Protein AF-A0A8J9Z7K4-F1 (afdb_monomer)

Structure (mmCIF, N/CA/C/O backbone):
data_AF-A0A8J9Z7K4-F1
#
_entry.id   AF-A0A8J9Z7K4-F1
#
loop_
_atom_site.group_PDB
_atom_site.id
_atom_site.type_symbol
_atom_site.label_atom_id
_atom_site.label_alt_id
_atom_site.label_comp_id
_atom_site.label_asym_id
_atom_site.label_entity_id
_atom_site.label_seq_id
_atom_site.pdbx_PDB_ins_code
_atom_site.Cartn_x
_atom_site.Cartn_y
_atom_site.Cartn_z
_atom_site.occupancy
_atom_site.B_iso_or_equiv
_atom_site.auth_seq_id
_atom_site.auth_comp_id
_atom_site.auth_asym_id
_atom_site.auth_atom_id
_atom_site.pdbx_PDB_model_num
ATOM 1 N N . MET A 1 1 ? 5.468 22.943 14.816 1.00 32.22 1 MET A N 1
ATOM 2 C CA . MET A 1 1 ? 4.639 21.953 14.096 1.00 32.22 1 MET A CA 1
ATOM 3 C C . MET A 1 1 ? 5.576 21.143 13.208 1.00 32.22 1 MET A C 1
ATOM 5 O O . MET A 1 1 ? 6.050 21.665 12.210 1.00 32.22 1 MET A O 1
ATOM 9 N N . VAL A 1 2 ? 5.986 19.948 13.643 1.00 28.55 2 VAL A N 1
ATOM 10 C CA . VAL A 1 2 ? 6.946 19.130 12.882 1.00 28.55 2 VAL A CA 1
ATOM 11 C C . VAL A 1 2 ? 6.181 18.431 11.765 1.00 28.55 2 VAL A C 1
ATOM 13 O O . VAL A 1 2 ? 5.297 17.620 12.026 1.00 28.55 2 VAL A O 1
ATOM 16 N N . THR A 1 3 ? 6.489 18.776 10.521 1.00 38.94 3 THR A N 1
ATOM 17 C CA . THR A 1 3 ? 5.960 18.108 9.333 1.00 38.94 3 THR A CA 1
ATOM 18 C C . THR A 1 3 ? 6.500 16.681 9.286 1.00 38.94 3 THR A C 1
ATOM 20 O O . THR A 1 3 ? 7.707 16.457 9.212 1.00 38.94 3 THR A O 1
ATOM 23 N N . PHE A 1 4 ? 5.589 15.712 9.366 1.00 48.47 4 PHE A N 1
ATOM 24 C CA . PHE A 1 4 ? 5.845 14.275 9.304 1.00 48.47 4 PHE A CA 1
ATOM 25 C C . PHE A 1 4 ? 6.816 13.914 8.160 1.00 48.47 4 PHE A C 1
ATOM 27 O O . PHE A 1 4 ? 6.460 13.994 6.984 1.00 48.47 4 PHE A O 1
ATOM 34 N N . ARG A 1 5 ? 8.047 13.503 8.497 1.00 42.84 5 ARG A N 1
ATOM 35 C CA . ARG A 1 5 ? 9.025 12.937 7.554 1.00 42.84 5 ARG A CA 1
ATOM 36 C C . ARG A 1 5 ? 9.221 11.450 7.853 1.00 42.84 5 ARG A C 1
ATOM 38 O O . ARG A 1 5 ? 10.057 11.092 8.668 1.00 42.84 5 ARG A O 1
ATOM 45 N N . GLY A 1 6 ? 8.445 10.614 7.161 1.00 52.12 6 GLY A N 1
ATOM 46 C CA . GLY A 1 6 ? 8.732 9.192 6.934 1.00 52.12 6 GLY A CA 1
ATOM 47 C C . GLY A 1 6 ? 8.649 8.269 8.154 1.00 52.12 6 GLY A C 1
ATOM 48 O O . GLY A 1 6 ? 9.643 8.031 8.828 1.00 52.12 6 GLY A O 1
ATOM 49 N N . ASN A 1 7 ? 7.492 7.633 8.362 1.00 63.53 7 ASN A N 1
ATOM 50 C CA . ASN A 1 7 ? 7.429 6.389 9.135 1.00 63.53 7 ASN A CA 1
ATOM 51 C C . ASN A 1 7 ? 8.095 5.264 8.312 1.00 63.53 7 ASN A C 1
ATOM 53 O O . ASN A 1 7 ? 7.783 5.117 7.125 1.00 63.53 7 ASN A O 1
ATOM 57 N N . ARG A 1 8 ? 8.983 4.467 8.930 1.00 65.62 8 ARG A N 1
ATOM 58 C CA . ARG A 1 8 ? 9.656 3.309 8.304 1.00 65.62 8 ARG A CA 1
ATOM 59 C C . ARG A 1 8 ? 8.670 2.343 7.645 1.00 65.62 8 ARG A C 1
ATOM 61 O O . ARG A 1 8 ? 8.987 1.780 6.607 1.00 65.62 8 ARG A O 1
ATOM 68 N N . PHE A 1 9 ? 7.465 2.212 8.194 1.00 69.75 9 PHE A N 1
ATOM 69 C CA . PHE A 1 9 ? 6.403 1.399 7.610 1.00 69.75 9 PHE A CA 1
ATOM 70 C C . PHE A 1 9 ? 5.924 1.930 6.247 1.00 69.75 9 PHE A C 1
ATOM 72 O O . PHE A 1 9 ? 5.649 1.160 5.333 1.00 69.75 9 PHE A O 1
ATOM 79 N N . ASN A 1 10 ? 5.845 3.254 6.076 1.00 77.12 10 ASN A N 1
ATOM 80 C CA . ASN A 1 10 ? 5.238 3.867 4.890 1.00 77.12 10 ASN A CA 1
ATOM 81 C C . ASN A 1 10 ? 6.257 4.286 3.813 1.00 77.12 10 ASN A C 1
ATOM 83 O O . ASN A 1 10 ? 5.871 4.687 2.713 1.00 77.12 10 ASN A O 1
ATOM 87 N N . ILE A 1 11 ? 7.557 4.230 4.120 1.00 84.06 11 ILE A N 1
ATOM 88 C CA . ILE A 1 11 ? 8.604 4.738 3.224 1.00 84.06 11 ILE A CA 1
ATOM 89 C C . ILE A 1 11 ? 8.670 3.954 1.911 1.00 84.06 11 ILE A C 1
ATOM 91 O O . ILE A 1 11 ? 8.860 4.556 0.859 1.00 84.06 11 ILE A O 1
ATOM 95 N N . LEU A 1 12 ? 8.436 2.638 1.954 1.00 89.75 12 LEU A N 1
ATOM 96 C CA . LEU A 1 12 ? 8.420 1.785 0.766 1.00 89.75 12 LEU A CA 1
ATOM 97 C C . LEU A 1 12 ? 7.327 2.228 -0.216 1.00 89.75 12 LEU A C 1
ATOM 99 O O . LEU A 1 12 ? 7.610 2.498 -1.379 1.00 89.75 12 LEU A O 1
ATOM 103 N N . PHE A 1 13 ? 6.097 2.382 0.275 1.00 92.31 13 PHE A N 1
ATOM 104 C CA . PHE A 1 13 ? 4.940 2.828 -0.507 1.00 92.31 13 PHE A CA 1
ATOM 105 C C . PHE A 1 13 ? 5.133 4.254 -1.051 1.00 92.31 13 PHE A C 1
ATOM 107 O O . PHE A 1 13 ? 4.814 4.556 -2.207 1.00 92.31 13 PHE A O 1
ATOM 114 N N . TYR A 1 14 ? 5.697 5.147 -0.230 1.00 90.25 14 TYR A N 1
ATOM 115 C CA . TY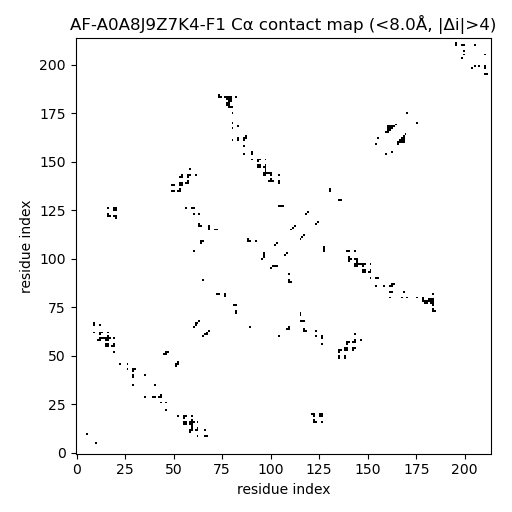R A 1 14 ? 6.036 6.508 -0.645 1.00 90.25 14 TYR A CA 1
ATOM 116 C C . TYR A 1 14 ? 7.058 6.514 -1.786 1.00 90.25 14 TYR A C 1
ATOM 118 O O . TYR A 1 14 ? 6.818 7.154 -2.811 1.00 90.25 14 TYR A O 1
ATOM 126 N N . ASN A 1 15 ? 8.154 5.772 -1.628 1.00 93.19 15 ASN A N 1
ATOM 127 C CA . ASN A 1 15 ? 9.211 5.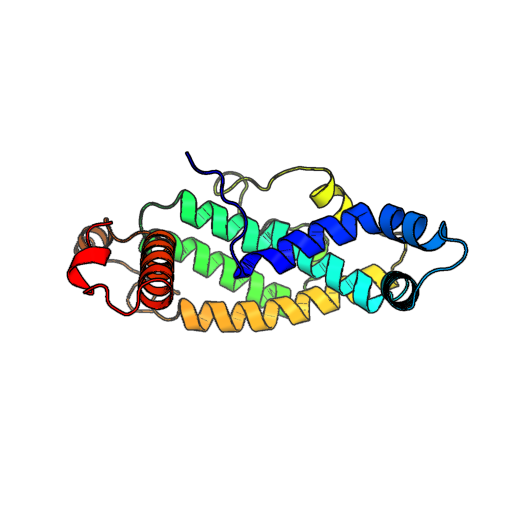676 -2.627 1.00 93.19 15 ASN A CA 1
ATOM 128 C C . ASN A 1 15 ? 8.692 5.048 -3.918 1.00 93.19 15 ASN A C 1
ATOM 130 O O . ASN A 1 15 ? 8.961 5.584 -4.984 1.00 93.19 15 ASN A O 1
ATOM 134 N N . ALA A 1 16 ? 7.884 3.989 -3.834 1.00 95.62 16 ALA A N 1
ATOM 135 C CA . ALA A 1 16 ? 7.288 3.355 -5.006 1.00 95.62 16 ALA A CA 1
ATOM 136 C C . ALA A 1 16 ? 6.451 4.343 -5.836 1.00 95.62 16 ALA A C 1
ATOM 138 O O . ALA A 1 16 ? 6.586 4.406 -7.055 1.00 95.62 16 ALA A O 1
ATOM 139 N N . THR A 1 17 ? 5.671 5.202 -5.168 1.00 94.50 17 THR A N 1
ATOM 140 C CA . THR A 1 17 ? 4.906 6.264 -5.842 1.00 94.50 17 THR A CA 1
ATOM 141 C C . THR A 1 17 ? 5.820 7.204 -6.642 1.00 94.50 17 THR A C 1
ATOM 143 O O . THR A 1 17 ? 5.521 7.544 -7.784 1.00 94.50 17 THR A O 1
ATOM 146 N N . ALA A 1 18 ? 6.932 7.635 -6.040 1.00 94.81 18 ALA A N 1
ATOM 147 C CA . ALA A 1 18 ? 7.875 8.548 -6.679 1.00 94.81 18 ALA A CA 1
ATOM 148 C C . ALA A 1 18 ? 8.660 7.868 -7.811 1.00 94.81 18 ALA A C 1
ATOM 150 O O . ALA A 1 18 ? 8.852 8.469 -8.866 1.00 94.81 18 ALA A O 1
ATOM 151 N N . VAL A 1 19 ? 9.079 6.615 -7.612 1.00 96.00 19 VAL A N 1
ATOM 152 C CA . VAL A 1 19 ? 9.796 5.817 -8.616 1.00 96.00 19 VAL A CA 1
ATOM 153 C C . VAL A 1 19 ? 8.919 5.585 -9.840 1.00 96.00 19 VAL A C 1
ATOM 155 O O . VAL A 1 19 ? 9.401 5.785 -10.950 1.00 96.00 19 VAL A O 1
ATOM 158 N N . TYR A 1 20 ? 7.639 5.242 -9.657 1.00 96.44 20 TYR A N 1
ATOM 159 C CA . TYR A 1 20 ? 6.708 5.087 -10.774 1.00 96.44 20 TYR A CA 1
ATOM 160 C C . TYR A 1 20 ? 6.590 6.386 -11.580 1.00 96.44 20 TYR A C 1
ATOM 162 O O . TYR A 1 20 ? 6.822 6.407 -12.786 1.00 96.44 20 TYR A O 1
ATOM 170 N N . HIS A 1 21 ? 6.314 7.495 -10.889 1.00 96.31 21 HIS A N 1
ATOM 171 C CA . HIS A 1 21 ? 6.140 8.806 -11.511 1.00 96.31 21 HIS A CA 1
ATOM 172 C C . HIS A 1 21 ? 7.393 9.286 -12.268 1.00 96.31 21 HIS A C 1
ATOM 174 O O . HIS A 1 21 ? 7.293 9.909 -13.322 1.00 96.31 21 HIS A O 1
ATOM 180 N N . HIS A 1 22 ? 8.586 8.993 -11.748 1.00 96.56 22 HIS A N 1
ATOM 181 C CA . HIS A 1 22 ? 9.854 9.412 -12.345 1.00 96.56 22 HIS A CA 1
ATOM 182 C C . HIS A 1 22 ? 10.527 8.339 -13.207 1.00 96.56 22 HIS A C 1
ATOM 184 O O . HIS A 1 22 ? 11.660 8.548 -13.637 1.00 96.56 22 HIS A O 1
ATOM 190 N N . HIS A 1 23 ? 9.857 7.223 -13.503 1.00 95.38 23 HIS A N 1
ATOM 191 C CA . HIS A 1 23 ? 10.445 6.088 -14.219 1.00 95.38 23 HIS A CA 1
ATOM 192 C C . HIS A 1 23 ? 11.116 6.491 -15.537 1.00 95.38 23 HIS A C 1
ATOM 194 O O . HIS A 1 23 ? 12.293 6.194 -15.739 1.00 95.38 23 HIS A O 1
ATOM 200 N N . LYS A 1 24 ? 10.429 7.280 -16.376 1.00 94.06 24 LYS A N 1
ATOM 201 C CA . LYS A 1 24 ? 10.983 7.782 -17.647 1.00 94.06 24 LYS A CA 1
ATOM 202 C C . LYS A 1 24 ? 12.256 8.612 -17.439 1.00 94.06 24 LYS A C 1
ATOM 204 O O . LYS A 1 24 ? 13.223 8.457 -18.182 1.00 94.06 24 LYS A O 1
ATOM 209 N N . HIS A 1 25 ? 12.294 9.453 -16.402 1.00 95.75 25 HIS A N 1
ATOM 210 C CA . HIS A 1 25 ? 13.483 10.243 -16.066 1.00 95.75 25 HIS A CA 1
ATOM 211 C C . HIS A 1 25 ? 14.628 9.363 -15.563 1.00 95.75 25 HIS A C 1
ATOM 213 O O . HIS A 1 25 ? 15.773 9.587 -15.946 1.00 95.75 25 HIS A O 1
ATOM 219 N N . ILE A 1 26 ? 14.328 8.346 -14.748 1.00 94.75 26 ILE A N 1
ATOM 220 C CA . ILE A 1 26 ? 15.318 7.380 -14.256 1.00 94.75 26 ILE A CA 1
ATOM 221 C C . ILE A 1 26 ? 15.939 6.638 -15.439 1.00 94.75 26 ILE A C 1
ATOM 223 O O . ILE A 1 26 ? 17.161 6.627 -15.564 1.00 94.75 26 ILE A O 1
ATOM 227 N N . VAL A 1 27 ? 15.120 6.087 -16.341 1.00 95.00 27 VAL A N 1
ATOM 228 C CA . VAL A 1 27 ? 15.583 5.368 -17.539 1.00 95.00 27 VAL A CA 1
ATOM 229 C C . VAL A 1 27 ? 16.428 6.270 -18.438 1.00 95.00 27 VAL A C 1
ATOM 231 O O . VAL A 1 27 ? 17.503 5.856 -18.881 1.00 95.00 27 VAL A O 1
ATOM 234 N N . SER A 1 28 ? 15.981 7.506 -18.676 1.00 96.06 28 SER A N 1
ATOM 235 C CA . SER A 1 28 ? 16.730 8.490 -19.462 1.00 96.06 28 SER A CA 1
ATOM 236 C C . SER A 1 28 ? 18.083 8.806 -18.826 1.00 96.06 28 SER A C 1
ATOM 238 O O . SER A 1 28 ? 19.097 8.806 -19.519 1.00 96.06 28 SER A O 1
ATOM 240 N N . PHE A 1 29 ? 18.110 9.042 -17.513 1.00 94.56 29 PHE A N 1
ATOM 241 C CA . PHE A 1 29 ? 19.327 9.370 -16.779 1.00 94.56 29 PHE A CA 1
ATOM 242 C C . PHE A 1 29 ? 20.332 8.220 -16.805 1.00 94.56 29 PHE A C 1
ATOM 244 O O . PHE A 1 29 ? 21.485 8.423 -17.167 1.00 94.56 29 PHE A O 1
ATOM 251 N N . VAL A 1 30 ? 19.923 6.992 -16.471 1.00 94.50 30 VAL A N 1
ATOM 252 C CA . VAL A 1 30 ? 20.861 5.853 -16.464 1.00 94.50 30 VAL A CA 1
ATOM 253 C C . VAL A 1 30 ? 21.342 5.489 -17.869 1.00 94.50 30 VAL A C 1
ATOM 255 O O . VAL A 1 30 ? 22.428 4.936 -18.018 1.00 94.50 30 VAL A O 1
ATOM 258 N N . SER A 1 31 ? 20.562 5.815 -18.904 1.00 93.38 31 SER A N 1
ATOM 259 C CA . SER A 1 31 ? 20.927 5.558 -20.300 1.00 93.38 31 SER A CA 1
ATOM 260 C C . SER A 1 31 ? 21.837 6.625 -20.906 1.00 93.38 31 SER A C 1
ATOM 262 O O . SER A 1 31 ? 22.480 6.337 -21.910 1.00 93.38 31 SER A O 1
ATOM 264 N N . SER A 1 32 ? 21.925 7.824 -20.319 1.00 95.00 32 SER A N 1
ATOM 265 C CA . SER A 1 32 ? 22.806 8.887 -20.818 1.00 95.00 32 SER A CA 1
ATOM 266 C C . SER A 1 32 ? 24.270 8.723 -20.397 1.00 95.00 32 SER A C 1
ATOM 268 O O . SER A 1 32 ? 25.120 9.485 -20.851 1.00 95.00 32 SER A O 1
ATOM 270 N N . TRP A 1 33 ? 24.582 7.768 -19.516 1.00 92.25 33 TRP A N 1
ATOM 271 C CA . TRP A 1 33 ? 25.950 7.525 -19.059 1.00 92.25 33 TRP A CA 1
ATOM 272 C C . TRP A 1 33 ? 26.742 6.692 -20.079 1.00 92.25 33 TRP A C 1
ATOM 274 O O . TRP A 1 33 ? 26.320 5.577 -20.389 1.00 92.25 33 TRP A O 1
ATOM 284 N N . PRO A 1 34 ? 27.899 7.181 -20.570 1.00 90.38 34 PRO A N 1
ATOM 285 C CA . PRO A 1 34 ? 28.683 6.482 -21.591 1.00 90.38 34 PRO A CA 1
ATOM 286 C C . PRO A 1 34 ? 29.382 5.219 -21.063 1.00 90.38 34 PRO A C 1
ATOM 288 O O . PRO A 1 34 ? 29.514 4.253 -21.807 1.00 90.38 34 PRO A O 1
ATOM 291 N N . ASP A 1 35 ? 29.780 5.198 -19.785 1.00 92.69 35 ASP A N 1
ATOM 292 C CA . ASP A 1 35 ? 30.360 4.022 -19.119 1.00 92.69 35 ASP A CA 1
ATOM 293 C C . ASP A 1 35 ? 29.712 3.796 -17.737 1.00 92.69 35 ASP A C 1
ATOM 295 O O . ASP A 1 35 ? 30.214 4.261 -16.708 1.00 92.69 35 ASP A O 1
ATOM 299 N N . PRO A 1 36 ? 28.525 3.162 -17.686 1.00 91.69 36 PRO A N 1
ATOM 300 C CA . PRO A 1 36 ? 27.816 2.950 -16.435 1.00 91.69 36 PRO A CA 1
ATOM 301 C C . PRO A 1 36 ? 28.478 1.845 -15.603 1.00 91.69 36 PRO A C 1
ATOM 303 O O . PRO A 1 36 ? 28.754 0.740 -16.085 1.00 91.69 36 PRO A O 1
ATOM 306 N N . ASN A 1 37 ? 28.651 2.109 -14.306 1.00 94.50 37 ASN A N 1
ATOM 307 C CA . ASN A 1 37 ? 29.074 1.089 -13.348 1.00 94.50 37 ASN A CA 1
ATOM 308 C C . ASN A 1 37 ? 28.020 -0.036 -13.210 1.00 94.50 37 ASN A C 1
ATOM 310 O O . ASN A 1 37 ? 26.899 0.055 -13.721 1.00 94.50 37 ASN A O 1
ATOM 314 N N . GLY A 1 38 ? 28.371 -1.112 -12.498 1.00 95.69 38 GLY A N 1
ATOM 315 C CA . GLY A 1 38 ? 27.484 -2.271 -12.324 1.00 95.69 38 GLY A CA 1
ATOM 316 C C . GLY A 1 38 ? 26.117 -1.927 -11.721 1.00 95.69 38 GLY A C 1
ATOM 317 O O . GLY A 1 38 ? 25.111 -2.501 -12.130 1.00 95.69 38 GLY A O 1
ATOM 318 N N . LEU A 1 39 ? 26.060 -0.941 -10.821 1.00 94.75 39 LEU A N 1
ATOM 319 C CA . LEU A 1 39 ? 24.811 -0.490 -10.208 1.00 94.75 39 LEU A CA 1
ATOM 320 C C . LEU A 1 39 ? 23.884 0.171 -11.234 1.00 94.75 39 LEU A C 1
ATOM 322 O O . LEU A 1 39 ? 22.712 -0.176 -11.309 1.00 94.75 39 LEU A O 1
ATOM 326 N N . LEU A 1 40 ? 24.398 1.091 -12.054 1.00 94.06 40 LEU A N 1
ATOM 327 C CA . LEU A 1 40 ? 23.598 1.762 -13.085 1.00 94.06 40 LEU A CA 1
ATOM 328 C C . LEU A 1 40 ? 23.104 0.778 -14.154 1.00 94.06 40 LEU A C 1
ATOM 330 O O . LEU A 1 40 ? 21.975 0.904 -14.629 1.00 94.06 40 LEU A O 1
ATOM 334 N N . LYS A 1 41 ? 23.913 -0.236 -14.487 1.00 94.19 41 LYS A N 1
ATOM 335 C CA . LYS A 1 41 ? 23.505 -1.338 -15.373 1.00 94.19 41 LYS A CA 1
ATOM 336 C C . LYS A 1 41 ? 22.354 -2.149 -14.773 1.00 94.19 41 LYS A C 1
ATOM 338 O O . LYS A 1 41 ? 21.383 -2.409 -15.479 1.00 94.19 41 LYS A O 1
ATOM 343 N N . ALA A 1 42 ? 22.434 -2.491 -13.487 1.00 94.88 42 ALA A N 1
ATOM 344 C CA . ALA A 1 42 ? 21.372 -3.206 -12.780 1.00 94.88 42 ALA A CA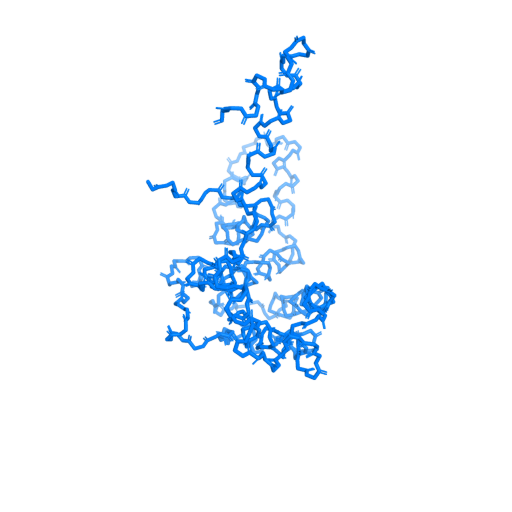 1
ATOM 345 C C . ALA A 1 42 ? 20.079 -2.379 -12.710 1.00 94.88 42 ALA A C 1
ATOM 347 O O . ALA A 1 42 ? 19.036 -2.857 -13.136 1.00 94.88 42 ALA A O 1
ATOM 348 N N . VAL A 1 43 ? 20.159 -1.104 -12.308 1.00 94.19 43 VAL A N 1
ATOM 349 C CA . VAL A 1 43 ? 18.993 -0.200 -12.271 1.00 94.19 43 VAL A CA 1
ATOM 350 C C . VAL A 1 43 ? 18.341 -0.084 -13.647 1.00 94.19 43 VAL A C 1
ATOM 352 O O . VAL A 1 43 ? 17.117 -0.109 -13.750 1.00 94.19 43 VAL A O 1
ATOM 355 N N . LYS A 1 44 ? 19.136 0.018 -14.720 1.00 93.69 44 LYS A N 1
ATOM 356 C CA . LYS A 1 44 ? 18.605 0.035 -16.085 1.00 93.69 44 LYS A CA 1
ATOM 357 C C . LYS A 1 44 ? 17.884 -1.270 -16.421 1.00 93.69 44 LYS A C 1
ATOM 359 O O . LYS A 1 44 ? 16.797 -1.202 -16.983 1.00 93.69 44 LYS A O 1
ATOM 364 N N . ALA A 1 45 ? 18.467 -2.424 -16.104 1.00 94.75 45 ALA A N 1
ATOM 365 C CA . ALA A 1 45 ? 17.838 -3.720 -16.351 1.00 94.75 45 ALA A CA 1
ATOM 366 C C . ALA A 1 45 ? 16.512 -3.857 -15.582 1.00 94.75 45 ALA A C 1
ATOM 368 O O . ALA A 1 45 ? 15.482 -4.147 -16.186 1.00 94.75 45 ALA A O 1
ATOM 369 N N . ASP A 1 46 ? 16.517 -3.539 -14.287 1.00 95.31 46 ASP A N 1
ATOM 370 C CA . ASP A 1 46 ? 15.339 -3.613 -13.421 1.00 95.31 46 ASP A CA 1
ATOM 371 C C . ASP A 1 46 ? 14.234 -2.648 -13.866 1.00 95.31 46 ASP A C 1
ATOM 373 O O . ASP A 1 46 ? 13.057 -3.001 -13.850 1.00 95.31 46 ASP A O 1
ATOM 377 N N . ALA A 1 47 ? 14.594 -1.446 -14.326 1.00 93.25 47 ALA A N 1
ATOM 378 C CA . ALA A 1 47 ? 13.631 -0.467 -14.823 1.00 93.25 47 ALA A CA 1
ATOM 379 C C . ALA A 1 47 ? 12.904 -0.922 -16.100 1.00 93.25 47 ALA A C 1
ATOM 381 O O . ALA A 1 47 ? 11.817 -0.422 -16.378 1.00 93.25 47 ALA A O 1
ATOM 382 N N . HIS A 1 48 ? 13.471 -1.854 -16.873 1.00 93.06 48 HIS A N 1
ATOM 383 C CA . HIS A 1 48 ? 12.806 -2.432 -18.047 1.00 93.06 48 HIS A CA 1
ATOM 384 C C . HIS A 1 48 ? 12.039 -3.719 -17.721 1.00 93.06 48 HIS A C 1
ATOM 386 O O . HIS A 1 48 ? 11.334 -4.237 -18.586 1.00 93.06 48 HIS A O 1
ATOM 392 N N . GLN A 1 49 ? 12.141 -4.236 -16.494 1.00 95.94 49 GLN A N 1
ATOM 393 C CA . GLN A 1 49 ? 11.405 -5.425 -16.095 1.00 95.94 49 GLN A CA 1
ATOM 394 C C . GLN A 1 49 ? 9.952 -5.063 -15.759 1.00 95.94 49 GLN A C 1
ATOM 396 O O . GLN A 1 49 ? 9.672 -4.455 -14.721 1.00 95.94 49 GLN A O 1
ATOM 401 N N . LYS A 1 50 ? 9.010 -5.480 -16.613 1.00 94.69 50 LYS A N 1
ATOM 402 C CA . LYS A 1 50 ? 7.581 -5.146 -16.476 1.00 94.69 50 LYS A CA 1
ATOM 403 C C . LYS A 1 50 ? 7.001 -5.573 -15.132 1.00 94.69 50 LYS A C 1
ATOM 405 O O . LYS A 1 50 ? 6.286 -4.798 -14.510 1.00 94.69 50 LYS A O 1
ATOM 410 N N . VAL A 1 51 ? 7.367 -6.759 -14.642 1.00 96.88 51 VAL A N 1
ATOM 411 C CA . VAL A 1 51 ? 6.911 -7.272 -13.336 1.00 96.88 51 VAL A CA 1
ATOM 412 C C . V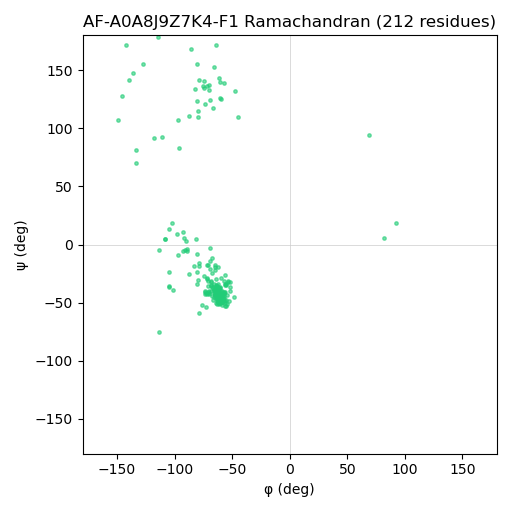AL A 1 51 ? 7.319 -6.338 -12.191 1.00 96.88 51 VAL A C 1
ATOM 414 O O . VAL A 1 51 ? 6.523 -6.060 -11.296 1.00 96.88 51 VAL A O 1
ATOM 417 N N . TYR A 1 52 ? 8.544 -5.805 -12.224 1.00 96.25 52 TYR A N 1
ATOM 418 C CA . TYR A 1 52 ? 9.012 -4.866 -11.203 1.00 96.25 52 TYR A CA 1
ATOM 419 C C . TYR A 1 52 ? 8.294 -3.530 -11.322 1.00 96.25 52 TYR A C 1
ATOM 421 O O . TYR A 1 52 ? 7.875 -2.962 -10.314 1.00 96.25 52 TYR A O 1
ATOM 429 N N . PHE A 1 53 ? 8.095 -3.049 -12.548 1.00 95.56 53 PHE A N 1
ATOM 430 C CA . PHE A 1 53 ? 7.378 -1.805 -12.787 1.00 95.56 53 PHE A CA 1
ATOM 431 C C . PHE A 1 53 ? 5.908 -1.881 -12.341 1.00 95.56 53 PHE A C 1
ATOM 433 O O . PHE A 1 53 ? 5.428 -0.972 -11.661 1.00 95.56 53 PHE A O 1
ATOM 440 N N . ALA A 1 54 ? 5.234 -3.001 -12.616 1.00 97.44 54 ALA A N 1
ATOM 441 C CA . ALA A 1 54 ? 3.893 -3.314 -12.127 1.00 97.44 54 ALA A CA 1
ATOM 442 C C . ALA A 1 54 ? 3.834 -3.333 -10.593 1.00 97.44 54 ALA A C 1
ATOM 444 O O . ALA A 1 54 ? 2.980 -2.684 -9.989 1.00 97.44 54 ALA A O 1
ATOM 445 N N . GLY A 1 55 ? 4.788 -4.010 -9.944 1.00 97.56 55 GLY A N 1
ATOM 446 C CA . GLY A 1 55 ? 4.885 -4.044 -8.484 1.00 97.56 55 GLY A CA 1
ATOM 447 C C . GLY A 1 55 ? 5.086 -2.654 -7.874 1.00 97.56 55 GLY A C 1
ATOM 448 O O . GLY A 1 55 ? 4.427 -2.292 -6.898 1.00 97.56 55 GLY A O 1
ATOM 449 N N . VAL A 1 56 ? 5.942 -1.827 -8.478 1.00 97.25 56 VAL A N 1
ATOM 450 C CA . VAL A 1 56 ? 6.151 -0.432 -8.063 1.00 97.25 56 VAL A CA 1
ATOM 451 C C . VAL A 1 56 ? 4.862 0.387 -8.214 1.00 97.25 56 VAL A C 1
ATOM 453 O O . VAL A 1 56 ? 4.504 1.132 -7.295 1.00 97.25 56 VAL A O 1
ATOM 456 N N . ARG A 1 57 ? 4.124 0.224 -9.320 1.00 97.69 57 ARG A N 1
ATOM 457 C CA . ARG A 1 57 ? 2.816 0.868 -9.519 1.00 97.69 57 ARG A CA 1
ATOM 458 C C . ARG A 1 57 ? 1.818 0.450 -8.446 1.00 97.69 57 ARG A C 1
ATOM 460 O O . ARG A 1 57 ? 1.220 1.316 -7.809 1.00 97.69 57 ARG A O 1
ATOM 467 N N . ALA A 1 58 ? 1.687 -0.852 -8.198 1.00 98.12 58 ALA A N 1
ATOM 468 C CA . ALA A 1 58 ? 0.789 -1.408 -7.192 1.00 98.12 58 ALA A CA 1
ATOM 469 C C . ALA A 1 58 ? 1.084 -0.833 -5.796 1.00 98.12 58 ALA A C 1
ATOM 471 O O . ALA A 1 58 ? 0.190 -0.306 -5.134 1.00 98.12 58 ALA A O 1
ATOM 472 N N . LEU A 1 59 ? 2.352 -0.811 -5.372 1.00 97.56 59 LEU A N 1
ATOM 473 C CA . LEU A 1 59 ? 2.754 -0.201 -4.099 1.00 97.56 59 LEU A CA 1
ATOM 474 C C . LEU A 1 59 ? 2.450 1.309 -4.047 1.00 97.56 59 LEU A C 1
ATOM 476 O O . LEU A 1 59 ? 2.034 1.825 -3.006 1.00 97.56 59 LEU A O 1
ATOM 480 N N . GLY A 1 60 ? 2.612 2.028 -5.160 1.00 96.69 60 GLY A N 1
ATOM 481 C CA . GLY A 1 60 ? 2.220 3.435 -5.271 1.00 96.69 60 GLY A CA 1
ATOM 482 C C . GLY A 1 60 ? 0.706 3.654 -5.143 1.00 96.69 60 GLY A C 1
ATOM 483 O O . GLY A 1 60 ? 0.264 4.581 -4.458 1.00 96.69 60 GLY A O 1
ATOM 484 N N . ILE A 1 61 ? -0.105 2.779 -5.738 1.00 97.12 61 ILE A N 1
ATOM 485 C CA . ILE A 1 61 ? -1.568 2.778 -5.601 1.00 97.12 61 ILE A CA 1
ATOM 486 C C . ILE A 1 61 ? -1.957 2.539 -4.138 1.00 97.12 61 ILE A C 1
ATOM 488 O O . ILE A 1 61 ? -2.687 3.348 -3.560 1.00 97.12 61 ILE A O 1
ATOM 492 N N . ILE A 1 62 ? -1.384 1.519 -3.490 1.00 96.44 62 ILE A N 1
ATOM 493 C CA . ILE A 1 62 ? -1.596 1.230 -2.062 1.00 96.44 62 ILE A CA 1
ATOM 494 C C . ILE A 1 62 ? -1.234 2.442 -1.195 1.00 96.44 62 ILE A C 1
ATOM 496 O O . ILE A 1 62 ? -1.994 2.799 -0.291 1.00 96.44 62 ILE A O 1
ATOM 500 N N . LYS A 1 63 ? -0.143 3.155 -1.509 1.00 94.69 63 LYS A N 1
ATOM 501 C CA . LYS A 1 63 ? 0.224 4.404 -0.825 1.00 94.69 63 LYS A CA 1
ATOM 502 C C . LYS A 1 63 ? -0.885 5.443 -0.882 1.00 94.69 63 LYS A C 1
ATOM 504 O O . LYS A 1 63 ? -1.191 6.105 0.113 1.00 94.69 63 LYS A O 1
ATOM 509 N N . LYS A 1 64 ? -1.401 5.695 -2.086 1.00 93.50 64 LYS A N 1
ATOM 510 C CA . LYS A 1 64 ? -2.328 6.799 -2.361 1.00 93.50 64 LYS A CA 1
ATOM 511 C C . LYS A 1 64 ? -3.760 6.472 -1.962 1.00 93.50 64 LYS A C 1
ATOM 513 O O . LYS A 1 64 ? -4.517 7.413 -1.724 1.00 93.50 64 LYS A O 1
ATOM 518 N N . THR A 1 65 ? -4.115 5.193 -1.893 1.00 94.06 65 THR A N 1
ATOM 519 C CA . THR A 1 65 ? -5.480 4.739 -1.606 1.00 94.06 65 THR A CA 1
ATOM 520 C C . THR A 1 65 ? -5.641 4.198 -0.194 1.00 94.06 65 THR A C 1
ATOM 522 O O . THR A 1 65 ? -6.670 4.452 0.408 1.00 94.06 65 THR A O 1
ATOM 525 N N . ILE A 1 66 ? -4.649 3.506 0.369 1.00 94.19 66 ILE A N 1
ATOM 526 C CA . ILE A 1 66 ? -4.799 2.812 1.656 1.00 94.19 66 ILE A CA 1
ATOM 527 C C . ILE A 1 66 ? -3.912 3.450 2.717 1.00 94.19 66 ILE A C 1
ATOM 529 O O . ILE A 1 66 ? -4.401 4.216 3.547 1.00 94.19 66 ILE A O 1
ATOM 533 N N . THR A 1 67 ? -2.599 3.206 2.680 1.00 91.94 67 THR A N 1
ATOM 534 C CA . THR A 1 67 ? -1.715 3.558 3.804 1.00 91.94 67 THR A CA 1
ATOM 535 C C . THR A 1 67 ? -1.674 5.065 4.041 1.00 91.94 67 THR A C 1
ATOM 537 O O . THR A 1 67 ? -1.765 5.523 5.176 1.00 91.94 67 THR A O 1
ATOM 540 N N . GLY A 1 68 ? -1.610 5.873 2.981 1.00 90.00 68 GLY A N 1
ATOM 541 C CA . GLY A 1 68 ? -1.610 7.328 3.095 1.00 90.00 68 GLY A CA 1
ATOM 542 C C . GLY A 1 68 ? -2.919 7.908 3.636 1.00 90.00 68 GLY A C 1
ATOM 543 O O . GLY A 1 68 ? -2.871 8.916 4.335 1.00 90.00 68 GLY A O 1
ATOM 544 N N . LEU A 1 69 ? -4.076 7.306 3.325 1.00 90.56 69 LEU A N 1
ATOM 545 C CA . LEU A 1 69 ? -5.357 7.724 3.911 1.00 90.56 69 LEU A CA 1
ATOM 546 C C . LEU A 1 69 ? -5.464 7.274 5.366 1.00 90.56 69 LEU A C 1
ATOM 548 O O . LEU A 1 69 ? -5.820 8.086 6.212 1.00 90.56 69 LEU A O 1
ATOM 552 N N . PHE A 1 70 ? -5.055 6.043 5.667 1.00 91.12 70 PHE A N 1
ATOM 553 C CA . PHE A 1 70 ? -5.017 5.517 7.027 1.00 91.12 70 PHE A CA 1
ATOM 554 C C . PHE A 1 70 ? -4.174 6.392 7.968 1.00 91.12 70 PHE A C 1
ATOM 556 O O . PHE A 1 70 ? -4.658 6.818 9.009 1.00 91.12 70 PHE A O 1
ATOM 563 N N . PHE A 1 71 ? -2.953 6.776 7.578 1.00 87.56 71 PHE A N 1
ATOM 564 C CA . PHE A 1 71 ? -2.128 7.667 8.409 1.00 87.56 71 PHE A CA 1
ATOM 565 C C . PHE A 1 71 ? -2.735 9.062 8.607 1.00 87.56 71 PHE A C 1
ATOM 567 O O . PHE A 1 71 ? -2.489 9.688 9.635 1.00 87.56 71 PHE A O 1
ATOM 574 N N . ARG A 1 72 ? -3.514 9.563 7.641 1.00 88.31 72 ARG A N 1
ATOM 575 C CA . ARG A 1 72 ? -4.243 10.826 7.806 1.00 88.31 72 ARG A CA 1
ATOM 576 C C . ARG A 1 72 ? -5.405 10.673 8.781 1.00 88.31 72 ARG A C 1
ATOM 578 O O . ARG A 1 72 ? -5.554 11.539 9.633 1.00 88.31 72 ARG A O 1
ATOM 585 N N . LEU A 1 73 ? -6.157 9.574 8.697 1.00 90.25 73 LEU A N 1
ATOM 586 C CA . LEU A 1 73 ? -7.215 9.244 9.655 1.00 90.25 73 LEU A CA 1
ATOM 587 C C . LEU A 1 73 ? -6.683 9.212 11.084 1.00 90.25 73 LEU A C 1
ATOM 589 O O . LEU A 1 73 ? -7.235 9.888 11.944 1.00 90.25 73 LEU A O 1
ATOM 593 N N . LEU A 1 74 ? -5.556 8.530 11.313 1.00 88.25 74 LEU A N 1
ATOM 594 C CA . LEU A 1 74 ? -4.917 8.500 12.631 1.00 88.25 74 LEU A CA 1
ATOM 595 C C . LEU A 1 74 ? -4.619 9.911 13.167 1.00 88.25 74 LEU A C 1
ATOM 597 O O . LEU A 1 74 ? -4.699 10.133 14.366 1.00 88.25 74 LEU A O 1
ATOM 601 N N . GLY A 1 75 ? -4.284 10.871 12.303 1.00 83.31 75 GLY A N 1
ATOM 602 C CA . GLY A 1 75 ? -4.008 12.249 12.717 1.00 83.31 75 GLY A CA 1
ATOM 603 C C . GLY A 1 75 ? -5.247 13.110 12.995 1.00 83.31 75 GLY A C 1
ATOM 604 O O . GLY A 1 75 ? -5.101 14.175 13.590 1.00 83.31 75 GLY A O 1
ATOM 605 N N . VAL A 1 76 ? -6.432 12.691 12.544 1.00 85.00 76 VAL A N 1
ATOM 606 C CA . VAL A 1 76 ? -7.692 13.447 12.682 1.00 85.00 76 VAL A CA 1
ATOM 607 C C . VAL A 1 76 ? -8.592 12.844 13.759 1.00 85.00 76 VAL A C 1
ATOM 609 O O . VAL A 1 76 ? -9.260 13.584 14.484 1.00 85.00 76 VAL A O 1
ATOM 612 N N . GLU A 1 77 ? -8.597 11.519 13.889 1.00 88.69 77 GLU A N 1
ATOM 613 C CA . GLU A 1 77 ? -9.399 10.827 14.889 1.00 88.69 77 GLU A CA 1
ATOM 614 C C . GLU A 1 77 ? -8.865 11.053 16.304 1.00 88.69 77 GLU A C 1
ATOM 616 O O . GLU A 1 77 ? -7.661 11.027 16.563 1.00 88.69 77 GLU A O 1
ATOM 621 N N . LYS A 1 78 ? -9.788 11.293 17.239 1.00 82.94 78 LYS A N 1
ATOM 622 C CA . LYS A 1 78 ? -9.456 11.687 18.617 1.00 82.94 78 LYS A CA 1
ATOM 623 C C . LYS A 1 78 ? -9.238 10.503 19.551 1.00 82.94 78 LYS A C 1
ATOM 625 O O . LYS A 1 78 ? -8.552 10.651 20.555 1.00 82.94 78 LYS A O 1
ATOM 630 N N . SER A 1 79 ? -9.840 9.361 19.233 1.00 86.69 79 SER A N 1
ATOM 631 C CA . SER A 1 79 ? -9.777 8.146 20.038 1.00 86.69 79 SER A CA 1
ATOM 632 C C . SER A 1 79 ? -9.534 6.938 19.150 1.00 86.69 79 SER A C 1
ATOM 634 O O . SER A 1 79 ? -10.018 6.874 18.020 1.00 86.69 79 SER A O 1
ATOM 636 N N . VAL A 1 80 ? -8.824 5.951 19.694 1.00 87.88 80 VAL A N 1
ATOM 637 C CA . VAL A 1 80 ? -8.631 4.647 19.054 1.00 87.88 80 VAL A CA 1
ATOM 638 C C . VAL A 1 80 ? -9.956 3.942 18.736 1.00 87.88 80 VAL A C 1
ATOM 640 O O . VAL A 1 80 ? -10.036 3.263 17.720 1.00 87.88 80 VAL A O 1
ATOM 643 N N . LEU A 1 81 ? -11.014 4.151 19.530 1.00 90.56 81 LEU A N 1
ATOM 644 C CA . LEU A 1 81 ? -12.320 3.520 19.288 1.00 90.56 81 LEU A CA 1
ATOM 645 C C . LEU A 1 81 ? -13.043 4.118 18.073 1.00 90.56 81 LEU A C 1
ATOM 647 O O . LEU A 1 81 ? -13.725 3.400 17.346 1.00 90.56 81 LEU A O 1
ATOM 651 N N . ASN A 1 82 ? -12.812 5.397 17.760 1.00 89.88 82 ASN A N 1
ATOM 652 C CA . ASN A 1 82 ? -13.358 6.005 16.542 1.00 89.88 82 ASN A CA 1
ATOM 653 C C . ASN A 1 82 ? -12.784 5.372 15.265 1.00 89.88 82 ASN A C 1
ATOM 655 O O . ASN A 1 82 ? -13.365 5.497 14.189 1.00 89.88 82 ASN A O 1
ATOM 659 N N . MET A 1 83 ? -11.641 4.684 15.366 1.00 92.25 83 MET A N 1
ATOM 660 C CA . MET A 1 83 ? -11.043 3.995 14.229 1.00 92.25 83 MET A CA 1
ATOM 661 C C . MET A 1 83 ? -11.817 2.740 13.823 1.00 92.25 83 MET A C 1
ATOM 663 O O . MET A 1 83 ? -11.623 2.291 12.699 1.00 92.25 83 MET A O 1
ATOM 667 N N . ASN A 1 84 ? -12.687 2.182 14.672 1.00 93.62 84 ASN A N 1
ATOM 668 C CA . ASN A 1 84 ? -13.359 0.902 14.421 1.00 93.62 84 ASN A CA 1
ATOM 669 C C . ASN A 1 84 ? -14.098 0.878 13.078 1.00 93.62 84 ASN A C 1
ATOM 671 O O . ASN A 1 84 ? -13.865 -0.005 12.252 1.00 93.62 84 ASN A O 1
ATOM 675 N N . VAL A 1 85 ? -14.937 1.888 12.820 1.00 92.81 85 VAL A N 1
ATOM 676 C CA . VAL A 1 85 ? -15.710 1.989 11.570 1.00 92.81 85 VAL A CA 1
ATOM 677 C C . VAL A 1 85 ? -14.798 2.078 10.346 1.00 92.81 85 VAL A C 1
ATOM 679 O O . VAL A 1 85 ? -15.060 1.451 9.319 1.00 92.81 85 VAL A O 1
ATOM 682 N N . HIS A 1 86 ? -13.676 2.790 10.470 1.00 94.56 86 HIS A N 1
ATOM 683 C CA . HIS A 1 86 ? -12.704 2.947 9.391 1.00 94.56 86 HIS A CA 1
ATOM 684 C C . HIS A 1 86 ? -11.900 1.667 9.162 1.00 94.56 86 HIS A C 1
ATOM 686 O O . HIS A 1 86 ? -11.654 1.296 8.018 1.00 94.56 86 HIS A O 1
ATOM 692 N N . LEU A 1 87 ? -11.508 0.972 10.232 1.00 95.38 87 LEU A N 1
ATOM 693 C CA . LEU A 1 87 ? -10.815 -0.316 10.175 1.00 95.38 87 LEU A CA 1
ATOM 694 C C . LEU A 1 87 ? -11.692 -1.379 9.517 1.00 95.38 87 LEU A C 1
ATOM 696 O O . LEU A 1 87 ? -11.210 -2.110 8.653 1.00 95.38 87 LEU A O 1
ATOM 700 N N . HIS A 1 88 ? -12.980 -1.415 9.858 1.00 96.00 88 HIS A N 1
ATOM 701 C CA . HIS A 1 88 ? -13.928 -2.315 9.218 1.00 96.00 88 HIS A CA 1
ATOM 702 C C . HIS A 1 88 ? -14.127 -1.985 7.731 1.00 96.00 88 HIS A C 1
ATOM 704 O O . HIS A 1 88 ? -14.090 -2.882 6.893 1.00 96.00 88 HIS A O 1
ATOM 710 N N . GLN A 1 89 ? -14.231 -0.704 7.362 1.00 96.00 89 GLN A N 1
ATOM 711 C CA . GLN A 1 89 ? -14.284 -0.308 5.950 1.00 96.00 89 GLN A CA 1
ATOM 712 C C . GLN A 1 89 ? -13.028 -0.754 5.182 1.00 96.00 89 GLN A C 1
ATOM 714 O O . GLN A 1 89 ? -13.128 -1.272 4.069 1.00 96.00 89 GLN A O 1
ATOM 719 N N . ILE A 1 90 ? -11.839 -0.599 5.779 1.00 96.75 90 ILE A N 1
ATOM 720 C CA . ILE A 1 90 ? -10.588 -1.091 5.188 1.00 96.75 90 ILE A CA 1
ATOM 721 C C . ILE A 1 90 ? -10.627 -2.610 5.026 1.00 96.75 90 ILE A C 1
ATOM 723 O O . ILE A 1 90 ? -10.247 -3.105 3.966 1.00 96.75 90 ILE A O 1
ATOM 727 N N . GLN A 1 91 ? -11.099 -3.338 6.040 1.00 97.50 91 GLN A N 1
ATOM 728 C CA . GLN A 1 91 ? -11.249 -4.789 5.989 1.00 97.50 91 GLN A CA 1
ATOM 729 C C . GLN A 1 91 ? -12.109 -5.215 4.794 1.00 97.50 91 GLN A C 1
ATOM 731 O O . GLN A 1 91 ? -11.648 -6.010 3.980 1.00 97.50 91 GLN A O 1
ATOM 736 N N . LEU A 1 92 ? -13.312 -4.651 4.649 1.00 97.50 92 LEU A N 1
ATOM 737 C CA . LEU A 1 92 ? -14.236 -4.991 3.562 1.00 97.50 92 LEU A CA 1
ATOM 738 C C . LEU A 1 92 ? -13.617 -4.735 2.183 1.00 97.50 92 LEU A C 1
ATOM 740 O O . LEU A 1 92 ? -13.692 -5.578 1.286 1.00 97.50 92 LEU A O 1
ATOM 744 N N . CYS A 1 93 ? -12.962 -3.585 2.009 1.00 97.81 93 CYS A N 1
ATOM 745 C CA . CYS A 1 93 ? -12.296 -3.265 0.752 1.00 97.81 93 CYS A CA 1
ATOM 746 C C . CYS A 1 93 ? -11.132 -4.220 0.462 1.00 97.81 93 CYS A C 1
ATOM 748 O O . CYS A 1 93 ? -11.014 -4.689 -0.667 1.00 97.81 93 CYS A O 1
ATOM 750 N N . LEU A 1 94 ? -10.299 -4.548 1.453 1.00 98.06 94 LEU A N 1
ATOM 751 C CA . LEU A 1 94 ? -9.179 -5.478 1.289 1.00 98.06 94 LEU A CA 1
ATOM 752 C C . LEU A 1 94 ? -9.636 -6.924 1.040 1.00 98.06 94 LEU A C 1
ATOM 754 O O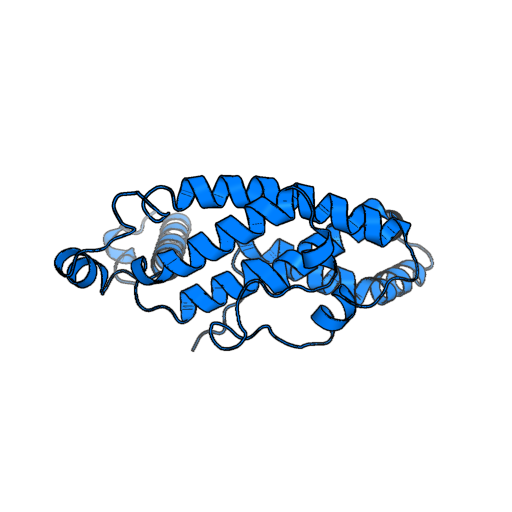 . LEU A 1 94 ? -9.011 -7.626 0.248 1.00 98.06 94 LEU A O 1
ATOM 758 N N . GLU A 1 95 ? -10.727 -7.377 1.659 1.00 97.94 95 GLU A N 1
ATOM 759 C CA . GLU A 1 95 ? -11.337 -8.692 1.398 1.00 97.94 95 GLU A CA 1
ATOM 760 C C . GLU A 1 95 ? -11.797 -8.842 -0.051 1.00 97.94 95 GLU A C 1
ATOM 762 O O . GLU A 1 95 ? -11.656 -9.914 -0.641 1.00 97.94 95 GLU A O 1
ATOM 767 N N . ARG A 1 96 ? -12.321 -7.765 -0.640 1.00 98.31 96 ARG A N 1
ATOM 768 C CA . ARG A 1 96 ? -12.691 -7.727 -2.056 1.00 98.31 96 ARG A CA 1
ATOM 769 C C . ARG A 1 96 ? -11.457 -7.597 -2.951 1.00 98.31 96 ARG A C 1
ATOM 771 O O . ARG A 1 96 ? -11.272 -8.419 -3.840 1.00 98.31 96 ARG A O 1
ATOM 778 N N . TRP A 1 97 ? -10.595 -6.613 -2.693 1.00 98.44 97 TRP A N 1
ATOM 779 C CA . TRP A 1 97 ? -9.435 -6.309 -3.541 1.00 98.44 97 TRP A CA 1
ATOM 780 C C . TRP A 1 97 ? -8.338 -7.371 -3.500 1.00 98.44 97 TRP A C 1
ATOM 782 O O . TRP A 1 97 ? -7.551 -7.459 -4.429 1.00 98.44 97 TRP A O 1
ATOM 792 N N . SER A 1 98 ? -8.279 -8.202 -2.459 1.00 98.06 98 SER A N 1
ATOM 793 C CA . SER A 1 98 ? -7.391 -9.374 -2.440 1.00 98.06 98 SER A CA 1
ATOM 794 C C . SER A 1 98 ? -7.837 -10.493 -3.386 1.00 98.06 98 SER A C 1
ATOM 796 O O . SER A 1 98 ? -7.035 -11.370 -3.693 1.00 98.06 98 SER A O 1
ATOM 798 N N . LYS A 1 99 ? -9.099 -10.478 -3.834 1.00 98.12 99 LYS A N 1
ATOM 799 C CA . LYS A 1 99 ? -9.660 -11.446 -4.789 1.00 98.12 99 LYS A CA 1
ATOM 800 C C . LYS A 1 99 ? -9.745 -10.875 -6.200 1.00 98.12 99 LYS A C 1
ATOM 802 O O . LYS A 1 99 ? -9.519 -11.607 -7.153 1.00 98.12 99 LYS A O 1
ATOM 807 N N . ASP A 1 100 ? -10.118 -9.603 -6.304 1.00 98.19 100 ASP A N 1
ATOM 808 C CA . ASP A 1 100 ? -10.189 -8.854 -7.555 1.00 98.19 100 ASP A CA 1
ATOM 809 C C . ASP A 1 100 ? -9.882 -7.375 -7.284 1.00 98.19 100 ASP A C 1
ATOM 811 O O . ASP A 1 100 ? -10.688 -6.649 -6.688 1.00 98.19 100 ASP A O 1
ATOM 815 N N . ALA A 1 101 ? -8.699 -6.926 -7.707 1.00 98.19 101 ALA A N 1
ATOM 816 C CA . ALA A 1 101 ? -8.260 -5.540 -7.542 1.00 98.19 101 ALA A CA 1
ATOM 817 C C . ALA A 1 101 ? -8.593 -4.639 -8.744 1.00 98.19 101 ALA A C 1
ATOM 819 O O . ALA A 1 101 ? -8.114 -3.503 -8.787 1.00 98.19 101 ALA A O 1
ATOM 820 N N . SER A 1 102 ? -9.404 -5.089 -9.705 1.00 97.50 102 SER A N 1
ATOM 821 C CA . SER A 1 102 ? -9.752 -4.307 -10.901 1.00 97.50 102 SER A CA 1
ATOM 822 C C . SER A 1 102 ? -10.335 -2.930 -10.559 1.00 97.50 102 SER A C 1
ATOM 824 O O . SER A 1 102 ? -9.908 -1.913 -11.107 1.00 97.50 102 SER A O 1
ATOM 826 N N . SER A 1 103 ? -11.241 -2.855 -9.580 1.00 97.50 103 SER A N 1
ATOM 827 C CA . SER A 1 103 ? -11.829 -1.584 -9.144 1.00 97.50 103 SER A CA 1
ATOM 828 C C . SER A 1 103 ? -10.818 -0.678 -8.432 1.00 97.50 103 SER A C 1
ATOM 830 O O . SER A 1 103 ? -10.833 0.542 -8.617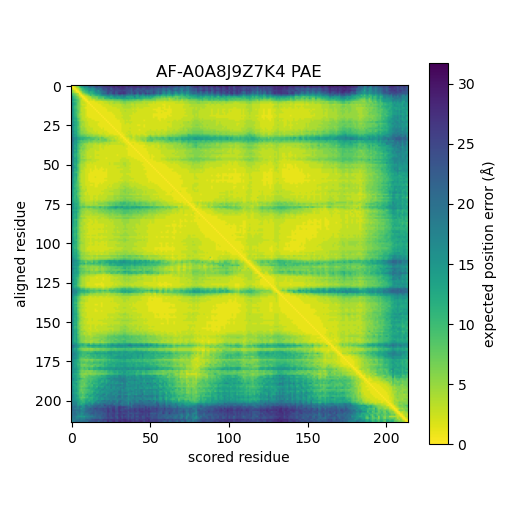 1.00 97.50 103 SER A O 1
ATOM 832 N N . LEU A 1 104 ? -9.887 -1.261 -7.670 1.00 97.25 104 LEU A N 1
ATOM 833 C CA . LEU A 1 104 ? -8.790 -0.527 -7.042 1.00 97.25 104 LEU A CA 1
ATOM 834 C C . LEU A 1 104 ? -7.845 0.059 -8.097 1.00 97.25 104 LEU A C 1
ATOM 836 O O . LEU A 1 104 ? -7.456 1.222 -7.980 1.00 97.25 104 LEU A O 1
ATOM 840 N N . LEU A 1 105 ? -7.508 -0.717 -9.131 1.00 97.00 105 LEU A N 1
ATOM 841 C CA . LEU A 1 105 ? -6.708 -0.268 -10.271 1.00 97.00 105 LEU A CA 1
ATOM 842 C C . LEU A 1 105 ? -7.427 0.831 -11.064 1.00 97.00 105 LEU A C 1
ATOM 844 O O . LEU A 1 105 ? -6.794 1.810 -11.447 1.00 97.00 105 LEU A O 1
ATOM 848 N N . ALA A 1 106 ? -8.751 0.737 -11.210 1.00 95.44 106 ALA A N 1
ATOM 849 C CA . ALA A 1 106 ? -9.593 1.772 -11.813 1.00 95.44 106 ALA A CA 1
ATOM 850 C C . ALA A 1 106 ? -9.726 3.048 -10.953 1.00 95.44 106 ALA A C 1
ATOM 852 O O . ALA A 1 106 ? -10.344 4.027 -11.370 1.00 95.44 106 ALA A O 1
ATOM 853 N N . GLY A 1 107 ? -9.137 3.070 -9.753 1.00 94.06 107 GLY A N 1
ATOM 854 C CA . GLY A 1 107 ? -9.063 4.258 -8.911 1.00 94.06 107 GLY A CA 1
ATOM 855 C C . GLY A 1 107 ? -10.192 4.408 -7.900 1.00 94.06 107 GLY A C 1
ATOM 856 O O . GLY A 1 107 ? -10.352 5.512 -7.367 1.00 94.06 107 GLY A O 1
ATOM 857 N N . GLU A 1 108 ? -10.919 3.328 -7.592 1.00 94.56 108 GLU A N 1
ATOM 858 C CA . GLU A 1 108 ? -11.904 3.300 -6.510 1.00 94.56 108 GLU A CA 1
ATOM 859 C C . GLU A 1 108 ? -11.319 3.898 -5.220 1.00 94.56 108 GLU A C 1
ATOM 861 O O . GLU A 1 108 ? -10.195 3.599 -4.796 1.00 94.56 108 GLU A O 1
ATOM 866 N N . ALA A 1 109 ? -12.084 4.793 -4.599 1.00 90.88 109 ALA A N 1
ATOM 867 C CA . ALA A 1 109 ? -11.698 5.410 -3.344 1.00 90.88 109 ALA A CA 1
ATOM 868 C C . ALA A 1 109 ? -12.049 4.489 -2.169 1.00 90.88 109 ALA A C 1
ATOM 870 O O . ALA A 1 10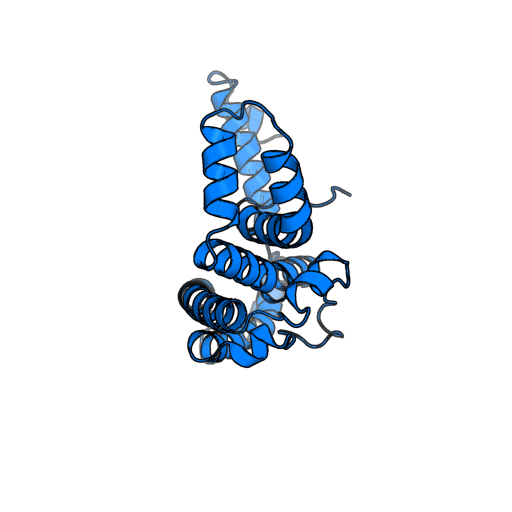9 ? -13.165 3.992 -2.073 1.00 90.88 109 ALA A O 1
ATOM 871 N N . LEU A 1 110 ? -11.102 4.318 -1.244 1.00 93.62 110 LEU A N 1
ATOM 872 C CA . LEU A 1 110 ? -11.308 3.562 -0.005 1.00 93.62 110 LEU A CA 1
ATOM 873 C C . LEU A 1 110 ? -12.349 4.214 0.922 1.00 93.62 110 LEU A C 1
ATOM 875 O O . LEU A 1 110 ? -13.134 3.525 1.566 1.00 93.62 110 LEU A O 1
ATOM 879 N N . PHE A 1 111 ? -12.334 5.546 0.983 1.00 90.62 111 PHE A N 1
ATOM 880 C CA . PHE A 1 111 ? -13.228 6.353 1.806 1.00 90.62 111 PHE A CA 1
ATOM 881 C C . PHE A 1 111 ? -13.906 7.420 0.954 1.00 90.62 111 PHE A C 1
ATOM 883 O O . PHE A 1 111 ? -13.344 7.877 -0.047 1.00 90.62 111 PHE A O 1
ATOM 890 N N . ASN A 1 112 ? -15.079 7.873 1.398 1.00 82.62 112 ASN A N 1
ATOM 891 C CA . ASN A 1 112 ? -15.684 9.087 0.864 1.00 82.62 112 ASN A CA 1
ATOM 892 C C . ASN A 1 112 ? -14.750 10.289 1.127 1.00 82.62 112 ASN A C 1
ATOM 894 O O . ASN A 1 112 ? -14.097 10.370 2.170 1.00 82.62 112 ASN A O 1
ATOM 898 N N . GLY A 1 113 ? -14.686 11.232 0.184 1.00 78.44 113 GLY A N 1
ATOM 899 C CA . GLY A 1 113 ? -13.836 12.421 0.268 1.00 78.44 113 GLY A CA 1
ATOM 900 C C . GLY A 1 113 ? -14.166 13.348 1.442 1.00 78.44 113 GLY A C 1
ATOM 901 O O . GLY A 1 113 ? -13.306 14.127 1.840 1.00 78.44 113 GLY A O 1
ATOM 902 N N . GLU A 1 114 ? -15.366 13.232 2.012 1.00 81.06 114 GLU A N 1
ATOM 903 C CA . GLU A 1 114 ? -15.780 13.933 3.236 1.00 81.06 114 GLU A CA 1
ATOM 904 C C . GLU A 1 114 ? -15.104 13.383 4.500 1.00 81.06 114 GLU A C 1
ATOM 906 O O . GLU A 1 114 ? -14.890 14.131 5.449 1.00 81.06 114 GLU A O 1
ATOM 911 N N . VAL A 1 115 ? -14.740 12.094 4.507 1.00 82.38 115 VAL A N 1
ATOM 912 C CA . VAL A 1 115 ? -14.087 11.437 5.650 1.00 82.38 115 VAL A CA 1
ATOM 913 C C . VAL A 1 115 ? -12.608 11.807 5.679 1.00 82.38 115 VAL A C 1
ATOM 915 O O . VAL A 1 115 ? -12.129 12.395 6.644 1.00 82.38 115 VAL A O 1
ATOM 918 N N . VAL A 1 116 ? -11.877 11.497 4.600 1.00 84.38 116 VAL A N 1
ATOM 919 C CA . VAL A 1 116 ? -10.484 11.926 4.416 1.00 84.38 116 VAL A CA 1
ATOM 920 C C . VAL A 1 116 ? -10.192 12.196 2.953 1.00 84.38 116 VAL A C 1
ATOM 922 O O . VAL A 1 116 ? -10.325 11.335 2.081 1.00 84.38 116 VAL A O 1
ATOM 925 N N . THR A 1 117 ? -9.655 13.385 2.698 1.00 84.75 117 THR A N 1
ATOM 926 C CA . THR A 1 117 ? -9.297 13.816 1.354 1.00 84.75 117 THR A CA 1
ATOM 927 C C . THR A 1 117 ? -8.104 13.038 0.803 1.00 84.75 117 THR A C 1
ATOM 929 O O . THR A 1 117 ? -6.990 13.040 1.343 1.00 84.75 117 THR A O 1
ATOM 932 N N . ARG A 1 118 ? -8.309 12.428 -0.364 1.00 83.94 118 ARG A N 1
ATOM 933 C CA . ARG A 1 118 ? -7.227 11.890 -1.187 1.00 83.94 118 ARG A CA 1
ATOM 934 C C . ARG A 1 118 ? -6.467 13.038 -1.844 1.00 83.94 118 ARG A C 1
ATOM 936 O O . ARG A 1 118 ? -7.043 13.829 -2.584 1.00 83.94 118 ARG A O 1
ATOM 943 N N . HIS A 1 119 ? -5.166 13.127 -1.572 1.00 82.31 119 HIS A N 1
ATOM 944 C CA . HIS A 1 119 ? -4.315 14.140 -2.199 1.00 82.31 119 HIS A CA 1
ATOM 945 C C . HIS A 1 119 ? -4.314 13.970 -3.719 1.00 82.31 119 HIS A C 1
ATOM 947 O O . HIS A 1 119 ? -3.979 12.892 -4.211 1.00 82.31 119 HIS A O 1
ATOM 953 N N . LYS A 1 120 ? -4.644 15.054 -4.425 1.00 85.50 120 LYS A N 1
ATOM 954 C CA . LYS A 1 120 ? -4.579 15.167 -5.882 1.00 85.50 120 LYS A CA 1
ATOM 955 C C . LYS A 1 120 ? -3.263 15.852 -6.253 1.00 85.50 120 LYS A C 1
ATOM 957 O O . LYS A 1 120 ? -3.085 17.034 -5.987 1.00 85.50 120 LYS A O 1
ATOM 962 N N . ASP A 1 121 ? -2.325 15.090 -6.794 1.00 90.94 121 ASP A N 1
ATOM 963 C CA . ASP A 1 121 ? -1.006 15.543 -7.243 1.00 90.94 121 ASP A CA 1
ATOM 964 C C . ASP A 1 121 ? -0.586 14.809 -8.529 1.00 90.94 121 ASP A C 1
ATOM 966 O O . ASP A 1 121 ? -1.236 13.859 -8.960 1.00 90.94 121 ASP A O 1
ATOM 970 N N . ALA A 1 122 ? 0.509 15.236 -9.159 1.00 92.88 122 ALA A N 1
ATOM 971 C CA . ALA A 1 122 ? 0.967 14.628 -10.411 1.00 92.88 122 ALA A CA 1
ATOM 972 C C . ALA A 1 122 ? 1.289 13.126 -10.273 1.00 92.88 122 ALA A C 1
ATOM 974 O O . ALA A 1 122 ? 1.131 12.367 -11.225 1.00 92.88 122 ALA A O 1
ATOM 975 N N . MET A 1 123 ? 1.699 12.681 -9.079 1.00 93.25 123 MET A N 1
ATOM 976 C CA . MET A 1 123 ? 2.044 11.280 -8.841 1.00 93.25 123 MET A CA 1
ATOM 977 C C . MET A 1 123 ? 0.806 10.383 -8.804 1.00 93.25 123 MET A C 1
ATOM 979 O O . MET A 1 123 ? 0.835 9.287 -9.355 1.00 93.25 123 MET A O 1
ATOM 983 N N . ILE A 1 124 ? -0.285 10.817 -8.157 1.00 92.56 124 ILE A N 1
ATOM 984 C CA . ILE A 1 124 ? -1.544 10.060 -8.219 1.00 92.56 124 ILE A CA 1
ATOM 985 C C . ILE A 1 124 ? -2.071 10.031 -9.651 1.00 92.56 124 ILE A C 1
ATOM 987 O O . ILE A 1 124 ? -2.440 8.955 -10.099 1.00 92.56 124 ILE A O 1
ATOM 991 N N . SER A 1 125 ? -2.019 11.143 -10.389 1.00 94.38 125 SER A N 1
ATOM 992 C CA . SER A 1 125 ? -2.439 11.147 -11.792 1.00 94.38 125 SER A CA 1
ATOM 993 C C . SER A 1 125 ? -1.658 10.120 -12.608 1.00 94.38 125 SER A C 1
ATOM 995 O O . SER A 1 125 ? -2.280 9.314 -13.284 1.00 94.38 125 SER A O 1
ATOM 997 N N . SER A 1 126 ? -0.328 10.054 -12.456 1.00 94.88 126 SER A N 1
ATOM 998 C CA . SER A 1 126 ? 0.472 9.056 -13.179 1.00 94.88 126 SER A CA 1
ATOM 999 C C . SER A 1 126 ? 0.124 7.609 -12.822 1.00 94.88 126 SER A C 1
ATOM 1001 O O . SER A 1 126 ? 0.176 6.749 -13.685 1.00 94.88 126 SER A O 1
ATOM 1003 N N . LEU A 1 127 ? -0.253 7.311 -11.572 1.00 95.31 127 LEU A N 1
ATOM 1004 C CA . LEU A 1 127 ? -0.561 5.935 -11.156 1.00 95.31 127 LEU A CA 1
ATOM 1005 C C . LEU A 1 127 ? -1.846 5.384 -11.797 1.00 95.31 127 LEU A C 1
ATOM 1007 O O . LEU A 1 127 ? -1.932 4.177 -12.017 1.00 95.31 127 LEU A O 1
ATOM 1011 N N . PHE A 1 128 ? -2.824 6.253 -12.068 1.00 94.94 128 PHE A N 1
ATOM 1012 C CA . PHE A 1 128 ? -4.147 5.895 -12.604 1.00 94.94 128 PHE A CA 1
ATOM 1013 C C . PHE A 1 128 ? -4.347 6.315 -14.062 1.00 94.94 128 PHE A C 1
ATOM 1015 O O . PHE A 1 128 ? -5.444 6.171 -14.593 1.00 94.94 128 PHE A O 1
ATOM 1022 N N . GLU A 1 129 ? -3.311 6.851 -14.704 1.00 92.25 129 GLU A N 1
ATOM 1023 C CA . GLU A 1 129 ? -3.330 7.092 -16.141 1.00 92.25 129 GLU A CA 1
ATOM 1024 C C . GLU A 1 129 ? -3.528 5.758 -16.871 1.00 92.25 129 GLU A C 1
ATOM 1026 O O . GLU A 1 129 ? -2.989 4.727 -16.451 1.00 92.25 129 GLU A O 1
ATOM 1031 N N . ALA A 1 130 ? -4.343 5.773 -17.929 1.00 84.38 130 ALA A N 1
ATOM 1032 C CA . ALA A 1 130 ? -4.557 4.592 -18.751 1.00 84.38 130 ALA A CA 1
ATOM 1033 C C . ALA A 1 130 ? -3.210 4.151 -19.332 1.00 84.38 130 ALA A C 1
ATOM 1035 O O . ALA A 1 130 ? -2.502 4.957 -19.942 1.00 84.38 130 ALA A O 1
ATOM 1036 N N . SER A 1 131 ? -2.839 2.892 -19.104 1.00 82.25 131 SER A N 1
ATOM 1037 C CA . SER A 1 131 ? -1.662 2.339 -19.754 1.00 82.25 131 SER A CA 1
ATOM 1038 C C . SER A 1 131 ? -2.022 1.966 -21.187 1.00 82.25 131 SER A C 1
ATOM 1040 O O . SER A 1 131 ? -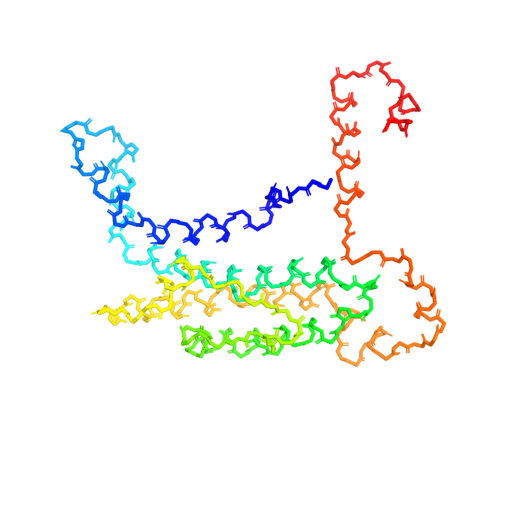3.103 1.451 -21.442 1.00 82.25 131 SER A O 1
ATOM 1042 N N . GLU A 1 132 ? -1.107 2.201 -22.124 1.00 85.50 132 GLU A N 1
ATOM 1043 C CA . GLU A 1 132 ? -1.187 1.606 -23.466 1.00 85.50 132 GLU A CA 1
ATOM 1044 C C . GLU A 1 132 ? -0.649 0.155 -23.472 1.00 85.50 132 GLU A C 1
ATOM 1046 O O . GLU A 1 132 ? -0.520 -0.458 -24.529 1.00 85.50 132 GLU A O 1
ATOM 1051 N N . ASP A 1 133 ? -0.289 -0.386 -22.300 1.00 91.75 133 ASP A N 1
ATOM 1052 C CA . ASP A 1 133 ? 0.303 -1.710 -22.108 1.00 91.75 133 ASP A CA 1
ATOM 1053 C C . ASP A 1 133 ? -0.619 -2.589 -21.244 1.00 91.75 133 ASP A C 1
ATOM 1055 O O . ASP A 1 133 ? -0.521 -2.601 -20.014 1.00 91.75 133 ASP A O 1
ATOM 1059 N N . ASP A 1 134 ? -1.503 -3.349 -21.897 1.00 93.56 134 ASP A N 1
ATOM 1060 C CA . ASP A 1 134 ? -2.460 -4.253 -21.236 1.00 93.56 134 ASP A CA 1
ATOM 1061 C C . ASP A 1 134 ? -1.767 -5.259 -20.300 1.00 93.56 134 ASP A C 1
ATOM 1063 O O . ASP A 1 134 ? -2.285 -5.612 -19.239 1.00 93.56 134 ASP A O 1
ATOM 1067 N N . GLU A 1 135 ? -0.563 -5.714 -20.664 1.00 95.94 135 GLU A N 1
ATOM 1068 C CA . GLU A 1 135 ? 0.214 -6.641 -19.841 1.00 95.94 135 GLU A CA 1
ATOM 1069 C C . GLU A 1 135 ? 0.644 -5.980 -18.525 1.00 95.94 135 GLU A C 1
ATOM 1071 O O . GLU A 1 135 ? 0.588 -6.609 -17.466 1.00 95.94 135 GLU A O 1
ATOM 1076 N N . LEU A 1 136 ? 1.033 -4.700 -18.561 1.00 95.88 136 LEU A N 1
ATOM 1077 C CA . LEU A 1 136 ? 1.374 -3.946 -17.355 1.00 95.88 136 LEU A CA 1
ATOM 1078 C C . LEU A 1 136 ? 0.163 -3.795 -16.430 1.00 95.88 136 LEU A C 1
ATOM 1080 O O . LEU A 1 136 ? 0.319 -3.903 -15.210 1.00 95.88 136 LEU A O 1
ATOM 1084 N N . ASP A 1 137 ? -1.024 -3.550 -16.982 1.00 96.44 137 ASP A N 1
ATOM 1085 C CA . ASP A 1 137 ? -2.261 -3.416 -16.210 1.00 96.44 137 ASP A CA 1
ATOM 1086 C C . ASP A 1 137 ? -2.641 -4.739 -15.535 1.00 96.44 137 ASP A C 1
ATOM 1088 O O . ASP A 1 137 ? -2.877 -4.757 -14.323 1.00 96.44 137 ASP A O 1
ATOM 1092 N N . ILE A 1 138 ? -2.570 -5.859 -16.265 1.00 97.50 138 ILE A N 1
ATOM 1093 C CA . ILE A 1 138 ? -2.797 -7.208 -15.720 1.00 97.50 138 ILE A CA 1
ATOM 1094 C C . ILE A 1 138 ? -1.810 -7.508 -14.586 1.00 97.50 138 ILE A C 1
ATOM 1096 O O . ILE A 1 138 ? -2.217 -7.906 -13.493 1.00 97.50 138 ILE A O 1
ATOM 1100 N N . LEU A 1 139 ? -0.512 -7.277 -14.808 1.00 98.25 139 LEU A N 1
ATOM 1101 C CA . LEU A 1 139 ? 0.515 -7.503 -13.787 1.00 98.25 139 LEU A CA 1
ATOM 1102 C C . LEU A 1 139 ? 0.318 -6.589 -12.570 1.00 98.25 139 LEU A C 1
ATOM 1104 O O . LEU A 1 139 ? 0.575 -6.998 -11.438 1.00 98.25 139 LEU A O 1
ATOM 1108 N N . THR A 1 140 ? -0.141 -5.351 -12.780 1.00 98.31 140 THR A N 1
ATOM 1109 C CA . THR A 1 140 ? -0.414 -4.407 -11.687 1.00 98.31 140 THR A CA 1
ATOM 1110 C C . THR A 1 140 ? -1.598 -4.882 -10.857 1.00 98.31 140 THR A C 1
ATOM 1112 O O . THR A 1 140 ? -1.510 -4.868 -9.630 1.00 98.31 140 THR A O 1
ATOM 1115 N N . GLN A 1 141 ? -2.681 -5.328 -11.497 1.00 98.31 141 GLN A N 1
ATOM 1116 C CA . GLN A 1 141 ? -3.836 -5.892 -10.804 1.00 98.31 141 GLN A CA 1
ATOM 1117 C C . GLN A 1 141 ? -3.433 -7.111 -9.962 1.00 98.31 141 GLN A C 1
ATOM 1119 O O . GLN A 1 141 ? -3.709 -7.139 -8.763 1.00 98.31 141 GLN A O 1
ATOM 1124 N N . GLN A 1 142 ? -2.703 -8.063 -10.546 1.00 98.44 142 GLN A N 1
ATOM 1125 C CA . GLN A 1 142 ? -2.216 -9.243 -9.825 1.00 98.44 142 GLN A CA 1
ATOM 1126 C C . GLN A 1 142 ? -1.329 -8.857 -8.634 1.00 98.44 142 GLN A C 1
ATOM 1128 O O . GLN A 1 142 ? -1.466 -9.395 -7.536 1.00 98.44 142 GLN A O 1
ATOM 1133 N N . ALA A 1 143 ? -0.430 -7.885 -8.818 1.00 98.38 143 ALA A N 1
ATOM 1134 C CA . ALA A 1 143 ? 0.406 -7.383 -7.734 1.00 98.38 143 ALA A CA 1
ATOM 1135 C C . ALA A 1 143 ? -0.423 -6.715 -6.622 1.00 98.38 143 ALA A C 1
ATOM 1137 O O . ALA A 1 143 ? -0.103 -6.881 -5.445 1.00 98.38 143 ALA A O 1
ATOM 1138 N N . LEU A 1 144 ? -1.491 -5.985 -6.962 1.00 98.56 144 LEU A N 1
ATOM 1139 C CA . LEU A 1 144 ? -2.413 -5.407 -5.980 1.00 98.56 144 LEU A CA 1
ATOM 1140 C C . LEU A 1 144 ? -3.123 -6.493 -5.168 1.00 98.56 144 LEU A C 1
ATOM 1142 O O . LEU A 1 144 ? -3.120 -6.403 -3.945 1.00 98.56 144 LEU A O 1
ATOM 1146 N N . GLU A 1 145 ? -3.657 -7.530 -5.813 1.00 98.62 145 GLU A N 1
ATOM 1147 C CA . GLU A 1 145 ? -4.322 -8.662 -5.146 1.00 98.62 145 GLU A CA 1
ATOM 1148 C C . GLU A 1 145 ? -3.374 -9.351 -4.152 1.00 98.62 145 GLU A C 1
ATOM 1150 O O . GLU A 1 145 ? -3.699 -9.523 -2.970 1.00 98.62 145 GLU A O 1
ATOM 1155 N N . VAL A 1 146 ? -2.145 -9.633 -4.603 1.00 98.00 146 VAL A N 1
ATOM 1156 C CA . VAL A 1 146 ? -1.084 -10.250 -3.793 1.00 98.00 146 VAL A CA 1
ATOM 1157 C C . VAL A 1 146 ? -0.665 -9.369 -2.619 1.00 98.00 146 VAL A C 1
ATOM 1159 O O . VAL A 1 146 ? -0.354 -9.900 -1.558 1.00 98.00 146 VAL A O 1
ATOM 1162 N N . VAL A 1 147 ? -0.644 -8.041 -2.767 1.00 97.19 147 VAL A N 1
ATOM 1163 C CA . VAL A 1 147 ? -0.283 -7.110 -1.682 1.00 97.19 147 VAL A CA 1
ATOM 1164 C C . VAL A 1 147 ? -1.460 -6.858 -0.732 1.00 97.19 147 VAL A C 1
ATOM 1166 O O . VAL A 1 147 ? -1.252 -6.712 0.473 1.00 97.19 147 VAL A O 1
ATOM 1169 N N . CYS A 1 148 ? -2.698 -6.841 -1.224 1.00 98.12 148 CYS A N 1
ATOM 1170 C CA . CYS A 1 148 ? -3.893 -6.654 -0.403 1.00 98.12 148 CYS A CA 1
ATOM 1171 C C . CYS A 1 148 ? -4.112 -7.816 0.573 1.00 98.12 148 CYS A C 1
ATOM 1173 O O . CYS A 1 148 ? -4.458 -7.569 1.728 1.00 98.12 148 CYS A O 1
ATOM 1175 N N . ALA A 1 149 ? -3.856 -9.059 0.156 1.00 97.94 149 ALA A N 1
ATOM 1176 C CA . ALA A 1 149 ? -4.020 -10.245 1.001 1.00 97.94 149 ALA A CA 1
ATOM 1177 C C . ALA A 1 149 ? -3.219 -10.204 2.329 1.00 97.94 149 ALA A C 1
ATOM 1179 O O . ALA A 1 149 ? -3.821 -10.355 3.394 1.00 97.94 149 ALA A O 1
ATOM 1180 N N . PRO A 1 150 ? -1.895 -9.959 2.353 1.00 96.69 150 PRO A N 1
ATOM 1181 C CA . PRO A 1 150 ? -1.146 -9.863 3.601 1.00 96.69 150 PRO A CA 1
ATOM 1182 C C . PRO A 1 150 ? -1.520 -8.624 4.420 1.00 96.69 150 PRO A C 1
ATOM 1184 O O . PRO A 1 150 ? -1.510 -8.697 5.647 1.00 96.69 150 PRO A O 1
ATOM 1187 N N . ILE A 1 151 ? -1.885 -7.500 3.788 1.00 95.88 151 ILE A N 1
ATOM 1188 C CA . ILE A 1 151 ? -2.375 -6.321 4.524 1.00 95.88 151 ILE A CA 1
ATOM 1189 C C . ILE A 1 151 ? -3.681 -6.661 5.251 1.00 95.88 151 ILE A C 1
ATOM 1191 O O . ILE A 1 151 ? -3.834 -6.279 6.410 1.00 95.88 151 ILE A O 1
ATOM 1195 N N . LEU A 1 152 ? -4.587 -7.412 4.617 1.00 97.50 152 LEU A N 1
ATOM 1196 C CA . LEU A 1 152 ? -5.822 -7.882 5.241 1.00 97.50 152 LEU A CA 1
ATOM 1197 C C . LEU A 1 152 ? -5.538 -8.745 6.471 1.00 97.50 152 LEU A C 1
ATOM 1199 O O . LEU A 1 152 ? -6.067 -8.464 7.543 1.00 97.50 152 LEU A O 1
ATOM 1203 N N . ILE A 1 153 ? -4.666 -9.748 6.330 1.00 97.12 153 ILE A N 1
ATOM 1204 C CA . ILE A 1 153 ? -4.285 -10.642 7.434 1.00 97.12 153 ILE A CA 1
ATOM 1205 C C . ILE A 1 153 ? -3.710 -9.831 8.601 1.00 97.12 153 ILE A C 1
ATOM 1207 O O . ILE A 1 153 ? -4.057 -10.055 9.761 1.00 97.12 153 ILE A O 1
ATOM 1211 N N . LEU A 1 154 ? -2.831 -8.869 8.304 1.00 95.25 154 LEU A N 1
ATOM 1212 C CA . LEU A 1 154 ? -2.259 -7.991 9.320 1.00 95.25 154 LEU A CA 1
ATOM 1213 C C . LEU A 1 154 ? -3.329 -7.142 10.003 1.00 95.25 154 LEU A C 1
ATOM 1215 O O . LEU A 1 154 ? -3.317 -7.050 11.227 1.00 95.25 154 LEU A O 1
ATOM 1219 N N . LEU A 1 155 ? -4.243 -6.549 9.238 1.00 95.25 155 LEU A N 1
ATOM 1220 C CA . LEU A 1 155 ? -5.317 -5.725 9.778 1.00 95.25 155 LEU A CA 1
ATOM 1221 C C . LEU A 1 155 ? -6.241 -6.539 10.682 1.00 95.25 155 LEU A C 1
ATOM 1223 O O . LEU A 1 155 ? -6.472 -6.127 11.810 1.00 95.25 155 LEU A O 1
ATOM 1227 N N . GLN A 1 156 ? -6.699 -7.708 10.235 1.00 95.19 156 GLN A N 1
ATOM 1228 C CA . GLN A 1 156 ? -7.576 -8.577 11.025 1.00 95.19 156 GLN A CA 1
ATOM 1229 C C . GLN A 1 156 ? -6.917 -9.007 12.336 1.00 95.19 156 GLN A C 1
ATOM 1231 O O . GLN A 1 156 ? -7.561 -8.997 13.377 1.00 95.19 156 GLN A O 1
ATOM 1236 N N . ARG A 1 157 ? -5.613 -9.308 12.309 1.00 95.44 157 ARG A N 1
ATOM 1237 C CA . ARG A 1 157 ? -4.858 -9.653 13.519 1.00 95.44 157 ARG A CA 1
ATOM 1238 C C . ARG A 1 157 ? -4.655 -8.464 14.459 1.00 95.44 157 ARG A C 1
ATOM 1240 O O . ARG A 1 157 ? -4.647 -8.639 15.667 1.00 95.44 157 ARG A O 1
ATOM 1247 N N . GLN A 1 158 ? -4.386 -7.271 13.932 1.00 91.75 158 GLN A N 1
ATOM 1248 C CA . GLN A 1 158 ? -4.122 -6.087 14.762 1.00 91.75 158 GLN A CA 1
ATOM 1249 C C . GLN A 1 158 ? -5.406 -5.450 15.303 1.00 91.75 158 GLN A C 1
ATOM 1251 O O . GLN A 1 158 ? -5.382 -4.878 16.385 1.00 91.75 158 GLN A O 1
ATOM 1256 N N . ALA A 1 159 ? -6.507 -5.560 14.564 1.00 92.31 159 ALA A N 1
ATOM 1257 C CA . ALA A 1 159 ? -7.811 -5.014 14.915 1.00 92.31 159 ALA A CA 1
ATOM 1258 C C . ALA A 1 159 ? -8.773 -6.088 15.453 1.00 92.31 159 ALA A C 1
ATOM 1260 O O . ALA A 1 159 ? -9.976 -5.855 15.468 1.00 92.31 159 ALA A O 1
ATOM 1261 N N . GLU A 1 160 ? -8.272 -7.249 15.889 1.00 92.19 160 GLU A N 1
ATOM 1262 C CA . GLU A 1 160 ? -9.092 -8.410 16.277 1.00 92.19 160 GLU A CA 1
ATOM 1263 C C . GLU A 1 160 ? -10.189 -8.057 17.289 1.00 92.19 160 GLU A C 1
ATOM 1265 O O . GLU A 1 160 ? -11.299 -8.562 17.171 1.00 92.19 160 GLU A O 1
ATOM 1270 N N . GLU A 1 161 ? -9.912 -7.151 18.234 1.00 92.00 161 GLU A N 1
ATOM 1271 C CA . GLU A 1 161 ? -10.873 -6.702 19.252 1.00 92.00 161 GLU A CA 1
ATOM 1272 C C . GLU A 1 161 ? -11.733 -5.489 18.828 1.00 92.00 161 GLU A C 1
ATOM 1274 O O . GLU A 1 161 ? -12.639 -5.103 19.565 1.00 92.00 161 GLU A O 1
ATOM 1279 N N . GLN A 1 162 ? -11.487 -4.913 17.647 1.00 91.69 162 GLN A N 1
ATOM 1280 C CA . GLN A 1 162 ? -12.108 -3.683 17.128 1.00 91.69 162 GLN A CA 1
ATOM 1281 C C . GLN A 1 162 ? -13.011 -3.893 15.898 1.00 91.69 162 GLN A C 1
ATOM 1283 O O . GLN A 1 162 ? -13.612 -2.933 15.417 1.00 91.69 162 GLN A O 1
ATOM 1288 N N . LEU A 1 163 ? -13.086 -5.111 15.355 1.00 92.81 163 LEU A N 1
ATOM 1289 C CA . LEU A 1 163 ? -13.926 -5.454 14.198 1.00 92.81 163 LEU A CA 1
ATOM 1290 C C . LEU A 1 163 ? -15.370 -5.813 14.611 1.00 92.81 163 LEU A C 1
ATOM 1292 O O . LEU A 1 163 ? -15.643 -5.979 15.792 1.00 92.81 163 LEU A O 1
ATOM 1296 N N . PRO A 1 164 ? -16.341 -5.933 13.689 1.00 93.44 164 PRO A N 1
ATOM 1297 C CA . PRO A 1 164 ? -17.720 -6.237 14.070 1.00 93.44 164 PRO A CA 1
ATOM 1298 C C . PRO A 1 164 ? -17.891 -7.529 14.872 1.00 93.44 164 PRO A C 1
ATOM 1300 O O . PRO A 1 164 ? -17.302 -8.560 14.554 1.00 93.44 164 PRO A O 1
ATOM 1303 N N . GLY A 1 165 ? -18.760 -7.477 15.886 1.00 86.69 165 GLY A N 1
ATOM 1304 C CA . GLY A 1 165 ? -19.134 -8.637 16.702 1.00 86.69 165 GLY A CA 1
ATOM 1305 C C . GLY A 1 165 ? -18.151 -8.996 17.821 1.00 86.69 165 GLY A C 1
ATOM 1306 O O . GLY A 1 165 ? -18.356 -10.005 18.494 1.00 86.69 165 GLY A O 1
ATOM 1307 N N . VAL A 1 166 ? -17.111 -8.188 18.045 1.00 89.44 166 VAL A N 1
ATOM 1308 C CA . VAL A 1 166 ? -16.142 -8.390 19.133 1.00 89.44 166 VAL A CA 1
ATOM 1309 C C . VAL A 1 166 ? -16.190 -7.274 20.181 1.00 89.44 166 VAL A C 1
ATOM 1311 O O . VAL A 1 166 ? -16.968 -6.324 20.086 1.00 89.44 166 VAL A O 1
ATOM 1314 N N . LYS A 1 167 ? -15.352 -7.422 21.213 1.00 88.00 167 LYS A N 1
ATOM 1315 C CA . LYS A 1 167 ? -15.399 -6.694 22.486 1.00 88.00 167 LYS A CA 1
ATOM 1316 C C . LYS A 1 167 ? -15.540 -5.177 22.365 1.00 88.00 167 LYS A C 1
ATOM 1318 O O . LYS A 1 167 ? -16.326 -4.610 23.110 1.00 88.00 167 LYS A O 1
ATOM 1323 N N . PHE A 1 168 ? -14.781 -4.530 21.482 1.00 89.88 168 PHE A N 1
ATOM 1324 C CA . PHE A 1 168 ? -14.763 -3.071 21.390 1.00 89.88 168 PHE A CA 1
ATOM 1325 C C . PHE A 1 168 ? -15.519 -2.524 20.183 1.00 89.88 168 PHE A C 1
ATOM 1327 O O . PHE A 1 168 ? -15.354 -1.348 19.896 1.00 89.88 168 PHE A O 1
ATOM 1334 N N . TRP A 1 169 ? -16.333 -3.318 19.478 1.00 92.00 169 TRP A N 1
ATOM 1335 C CA . TRP A 1 169 ? -17.144 -2.815 18.361 1.00 92.00 169 TRP A CA 1
ATOM 1336 C C . TRP A 1 169 ? -18.321 -1.960 18.831 1.00 92.00 169 TRP A C 1
ATOM 1338 O O . TRP A 1 169 ? -18.469 -0.820 18.396 1.00 92.00 169 TRP A O 1
ATOM 1348 N N . GLU A 1 170 ? -19.134 -2.507 19.737 1.00 89.38 170 GLU A N 1
ATOM 1349 C CA . GLU A 1 170 ? -20.260 -1.812 20.365 1.00 89.38 170 GLU A CA 1
ATOM 1350 C C . GLU A 1 170 ? -19.801 -1.248 21.707 1.00 89.38 170 GLU A C 1
ATOM 1352 O O . GLU A 1 170 ? -19.944 -1.873 22.758 1.00 89.38 170 GLU A O 1
ATOM 1357 N N . THR A 1 171 ? -19.172 -0.078 21.657 1.00 86.56 171 THR A N 1
ATOM 1358 C CA . THR A 1 171 ? -18.572 0.546 22.835 1.00 86.56 171 THR A CA 1
ATOM 1359 C C . THR A 1 171 ? -19.633 1.072 23.789 1.00 86.56 171 THR A C 1
ATOM 1361 O O . THR A 1 171 ? -20.605 1.714 23.395 1.00 86.56 171 THR A O 1
ATOM 1364 N N . THR A 1 172 ? -19.433 0.836 25.082 1.00 87.88 172 THR A N 1
ATOM 1365 C CA . THR A 1 172 ? -20.231 1.475 26.132 1.00 87.88 172 THR A CA 1
ATOM 1366 C C . THR A 1 172 ? -19.734 2.897 26.403 1.00 87.88 172 THR A C 1
ATOM 1368 O O . THR A 1 172 ? -18.543 3.183 26.263 1.00 87.88 172 THR A O 1
ATOM 1371 N N . GLU A 1 173 ? -20.595 3.784 26.921 1.00 88.19 173 GLU A N 1
ATOM 1372 C CA . GLU A 1 173 ? -20.165 5.133 27.342 1.00 88.19 173 GLU A CA 1
ATOM 1373 C C . GLU A 1 173 ? -18.985 5.097 28.330 1.00 88.19 173 GLU A C 1
ATOM 1375 O O . GLU A 1 173 ? -18.142 5.995 28.365 1.00 88.19 173 GLU A O 1
ATOM 1380 N N . ALA A 1 174 ? -18.921 4.063 29.173 1.00 88.56 174 ALA A N 1
ATOM 1381 C CA . ALA A 1 174 ? -17.839 3.898 30.133 1.00 88.56 174 ALA A CA 1
ATOM 1382 C C . ALA A 1 174 ? -16.494 3.616 29.442 1.00 88.56 174 ALA A C 1
ATOM 1384 O O . ALA A 1 174 ? -15.456 4.089 29.907 1.00 88.56 174 ALA A O 1
ATOM 1385 N N . GLU A 1 175 ? -16.496 2.854 28.349 1.00 88.81 175 GLU A N 1
ATOM 1386 C CA . GLU A 1 175 ? -15.302 2.552 27.554 1.00 88.81 175 GLU A CA 1
ATOM 1387 C C . GLU A 1 175 ? -14.860 3.754 26.732 1.00 88.81 175 GLU A C 1
ATOM 1389 O O . GLU A 1 175 ? -13.671 4.067 26.723 1.00 88.81 175 GLU A O 1
ATOM 1394 N N . GLU A 1 176 ? -15.803 4.488 26.144 1.00 87.00 176 GLU A N 1
ATOM 1395 C CA . GLU A 1 176 ? -15.524 5.744 25.443 1.00 87.00 176 GLU A CA 1
ATOM 1396 C C . GLU A 1 176 ? -14.887 6.780 26.373 1.00 87.00 176 GLU A C 1
ATOM 1398 O O . GLU A 1 176 ? -13.882 7.403 26.031 1.00 87.00 176 GLU A O 1
ATOM 1403 N N . ARG A 1 177 ? -15.398 6.921 27.605 1.00 87.06 177 ARG A N 1
ATOM 1404 C CA . ARG A 1 177 ? -14.786 7.811 28.606 1.00 87.06 177 ARG A CA 1
ATOM 1405 C C . ARG A 1 177 ? -13.374 7.371 28.987 1.00 87.06 177 ARG A C 1
ATOM 1407 O O . ARG A 1 177 ? -12.514 8.223 29.192 1.00 87.06 177 ARG A O 1
ATOM 1414 N N . LYS A 1 178 ? -13.113 6.062 29.082 1.00 86.69 178 LYS A N 1
ATOM 1415 C CA . LYS A 1 178 ? -11.771 5.531 29.387 1.00 86.69 178 LYS A CA 1
ATOM 1416 C C . LYS A 1 178 ? -10.796 5.720 28.225 1.00 86.69 178 LYS A C 1
ATOM 1418 O O . LYS A 1 178 ? -9.619 5.976 28.465 1.00 86.69 178 LYS A O 1
ATOM 1423 N N . SER A 1 179 ? -11.265 5.601 26.986 1.00 85.25 179 SER A N 1
ATOM 1424 C CA . SER A 1 179 ? -10.437 5.712 25.781 1.00 85.25 179 SER A CA 1
ATOM 1425 C C . SER A 1 179 ? -10.311 7.142 25.248 1.00 85.25 179 SER A C 1
ATOM 1427 O O . SER A 1 179 ? -9.537 7.372 24.320 1.00 85.25 179 SER A O 1
ATOM 1429 N N . ALA A 1 180 ? -11.024 8.113 25.830 1.00 82.69 180 ALA A N 1
ATOM 1430 C CA . ALA A 1 180 ? -11.046 9.509 25.383 1.00 82.69 180 ALA A CA 1
ATOM 1431 C C . ALA A 1 180 ? -9.657 10.171 25.319 1.00 82.69 180 ALA A C 1
ATOM 1433 O O . ALA A 1 180 ? -9.449 11.107 24.549 1.00 82.69 180 ALA A O 1
ATOM 1434 N N . HIS A 1 181 ? -8.709 9.688 26.125 1.00 79.81 181 HIS A N 1
ATOM 1435 C CA . HIS A 1 181 ? -7.333 10.190 26.178 1.00 79.81 181 HIS A CA 1
ATOM 1436 C C . HIS A 1 181 ? -6.308 9.223 25.579 1.00 79.81 181 HIS A C 1
ATOM 1438 O O . HIS A 1 181 ? -5.109 9.488 25.652 1.00 79.81 181 HIS A O 1
ATOM 1444 N N . VAL A 1 182 ? -6.758 8.106 25.001 1.00 83.00 182 VAL A N 1
ATOM 1445 C CA . VAL A 1 182 ? -5.879 7.135 24.350 1.00 83.00 182 VAL A CA 1
ATOM 1446 C C . VAL A 1 182 ? -5.694 7.566 22.894 1.00 83.00 182 VAL A C 1
ATOM 1448 O O . VAL A 1 182 ? -6.651 7.497 22.116 1.00 83.00 182 VAL A O 1
ATOM 1451 N N . PRO A 1 183 ? -4.491 8.028 22.504 1.00 79.69 183 PRO A N 1
ATOM 1452 C CA . PRO A 1 183 ? -4.250 8.458 21.140 1.00 79.69 183 PRO A CA 1
ATOM 1453 C C . PRO A 1 183 ? -4.362 7.273 20.178 1.00 79.69 183 PRO A C 1
ATOM 1455 O O . PRO A 1 183 ? -4.065 6.129 20.513 1.00 79.69 183 PRO A O 1
ATOM 1458 N N . THR A 1 184 ? -4.727 7.571 18.940 1.00 82.88 184 THR A N 1
ATOM 1459 C CA . THR A 1 184 ? -4.797 6.622 17.816 1.00 82.88 184 THR A CA 1
ATOM 1460 C C . THR A 1 184 ? -3.426 6.099 17.377 1.00 82.88 184 THR A C 1
ATOM 1462 O O . THR A 1 184 ? -3.335 5.163 16.587 1.00 82.88 184 THR A O 1
ATOM 1465 N N . THR A 1 185 ? -2.340 6.708 17.856 1.00 79.69 185 THR A N 1
ATOM 1466 C CA . THR A 1 185 ? -0.968 6.378 17.477 1.00 79.69 185 THR A CA 1
ATOM 1467 C C . THR A 1 185 ? -0.033 6.407 18.681 1.00 79.69 185 THR A C 1
ATOM 1469 O O . THR A 1 185 ? -0.123 7.281 19.542 1.00 79.69 185 THR A O 1
ATOM 1472 N N . ASN A 1 186 ? 0.909 5.467 18.711 1.00 75.88 186 ASN A N 1
ATOM 1473 C CA . ASN A 1 186 ? 1.973 5.354 19.708 1.00 75.88 186 ASN A CA 1
ATOM 1474 C C . ASN A 1 186 ? 3.268 6.087 19.293 1.00 75.88 186 ASN A C 1
ATOM 1476 O O . ASN A 1 186 ? 4.274 5.989 19.992 1.00 75.88 186 ASN A O 1
ATOM 1480 N N . VAL A 1 187 ? 3.269 6.824 18.173 1.00 72.69 187 VAL A N 1
ATOM 1481 C CA . VAL A 1 187 ? 4.480 7.439 17.586 1.00 72.69 187 VAL A CA 1
ATOM 1482 C C . VAL A 1 187 ? 5.224 8.358 18.558 1.00 72.69 187 VAL A C 1
ATOM 1484 O O . VAL A 1 187 ? 6.450 8.426 18.513 1.00 72.69 187 VAL A O 1
ATOM 1487 N N . VAL A 1 188 ? 4.508 9.074 19.432 1.00 74.44 188 VAL A N 1
ATOM 1488 C CA . VAL A 1 188 ? 5.145 9.928 20.450 1.00 74.44 188 VAL A CA 1
ATOM 1489 C C . VAL A 1 188 ? 5.970 9.067 21.401 1.00 74.44 188 VAL A C 1
ATOM 1491 O O . VAL A 1 188 ? 7.168 9.290 21.533 1.00 74.44 188 VAL A O 1
ATOM 1494 N N . SER A 1 189 ? 5.361 8.018 21.954 1.00 75.19 189 SER A N 1
ATOM 1495 C CA . SER A 1 189 ? 6.037 7.070 22.835 1.00 75.19 189 SER A CA 1
ATOM 1496 C C . SER A 1 189 ? 7.214 6.385 22.137 1.00 75.19 189 SER A C 1
ATOM 1498 O O . SER A 1 189 ? 8.294 6.306 22.709 1.00 75.19 189 SER A O 1
ATOM 1500 N N . GLU A 1 190 ? 7.055 5.940 20.884 1.00 77.50 190 GLU A N 1
ATOM 1501 C CA . GLU A 1 190 ? 8.150 5.328 20.114 1.00 77.50 190 GLU A CA 1
ATOM 1502 C C . GLU A 1 190 ? 9.339 6.273 19.932 1.00 77.50 190 GLU A C 1
ATOM 1504 O O . GLU A 1 190 ? 10.492 5.854 20.045 1.00 77.50 190 GLU A O 1
ATOM 1509 N N . ARG A 1 191 ? 9.075 7.553 19.651 1.00 79.62 191 ARG A N 1
ATOM 1510 C CA . ARG A 1 191 ? 10.127 8.560 19.508 1.00 79.62 191 ARG A CA 1
ATOM 1511 C C . ARG A 1 191 ? 10.868 8.760 20.824 1.00 79.62 191 ARG A C 1
ATOM 1513 O O . ARG A 1 191 ? 12.095 8.804 20.809 1.00 79.62 191 ARG A O 1
ATOM 1520 N N . ASP A 1 192 ? 10.140 8.864 21.927 1.00 80.94 192 ASP A N 1
ATOM 1521 C CA . ASP A 1 192 ? 10.727 9.104 23.243 1.00 80.94 192 ASP A CA 1
ATOM 1522 C C . ASP A 1 192 ? 11.587 7.895 23.670 1.00 80.94 192 ASP A C 1
ATOM 1524 O O . ASP A 1 192 ? 12.742 8.059 24.064 1.00 80.94 192 ASP A O 1
ATOM 1528 N N . PHE A 1 193 ? 11.111 6.664 23.431 1.00 80.81 193 PHE A N 1
ATOM 1529 C CA . PHE A 1 193 ? 11.910 5.446 23.625 1.00 80.81 193 PHE A CA 1
ATOM 1530 C C . PHE A 1 193 ? 13.141 5.378 22.714 1.00 80.81 193 PHE A C 1
ATOM 1532 O O . PHE A 1 193 ? 14.205 4.950 23.158 1.00 80.81 193 PHE A O 1
ATOM 1539 N N . ALA A 1 194 ? 13.036 5.805 21.454 1.00 80.62 194 ALA A N 1
ATOM 1540 C CA . ALA A 1 194 ? 14.174 5.823 20.537 1.00 80.62 194 ALA A CA 1
ATOM 1541 C C . ALA A 1 194 ? 15.249 6.838 20.963 1.00 80.62 194 ALA A C 1
ATOM 1543 O O . ALA A 1 194 ? 16.444 6.564 20.832 1.00 80.62 194 ALA A O 1
ATOM 1544 N N . VAL A 1 195 ? 14.842 8.001 21.482 1.00 82.75 195 VAL A N 1
ATOM 1545 C CA . VAL A 1 195 ? 15.764 8.990 22.059 1.00 82.75 195 VAL A CA 1
ATOM 1546 C C . VAL A 1 195 ? 16.451 8.407 23.290 1.00 82.75 195 VAL A C 1
ATOM 1548 O O . VAL A 1 195 ? 17.677 8.481 23.383 1.00 82.75 195 VAL A O 1
ATOM 1551 N N . LEU A 1 196 ? 15.692 7.771 24.184 1.00 82.31 196 LEU A N 1
ATOM 1552 C CA . LEU A 1 196 ? 16.231 7.127 25.378 1.00 82.31 196 LEU A CA 1
ATOM 1553 C C . LEU A 1 196 ? 17.234 6.013 25.038 1.00 82.31 196 LEU A C 1
ATOM 1555 O O . LEU A 1 196 ? 18.338 6.010 25.581 1.00 82.31 196 LEU A O 1
ATOM 1559 N N . ASP A 1 197 ? 16.906 5.111 24.106 1.00 82.88 197 ASP A N 1
ATOM 1560 C CA . ASP A 1 197 ? 17.819 4.050 23.644 1.00 82.88 197 ASP A CA 1
ATOM 1561 C C . ASP A 1 197 ? 19.117 4.642 23.077 1.00 82.88 197 ASP A C 1
ATOM 1563 O O . ASP A 1 197 ? 20.218 4.199 23.409 1.00 82.88 197 ASP A O 1
ATOM 1567 N N . ASN A 1 198 ? 19.016 5.709 22.280 1.00 85.12 198 ASN A N 1
ATOM 1568 C CA . ASN A 1 198 ? 20.193 6.390 21.750 1.00 85.12 198 ASN A CA 1
ATOM 1569 C C . ASN A 1 198 ? 21.042 7.036 22.863 1.00 85.12 198 ASN A C 1
ATOM 1571 O O . ASN A 1 198 ? 22.266 6.907 22.854 1.00 85.12 198 ASN A O 1
ATOM 1575 N N . LEU A 1 199 ? 20.416 7.686 23.850 1.00 83.81 199 LEU A N 1
ATOM 1576 C CA . LEU A 1 199 ? 21.118 8.278 24.993 1.00 83.81 199 LEU A CA 1
ATOM 1577 C C . LEU A 1 199 ? 21.841 7.217 25.830 1.00 83.81 199 LEU A C 1
ATOM 1579 O O . LEU A 1 199 ? 23.006 7.420 26.174 1.00 83.81 199 LEU A O 1
ATOM 1583 N N . LEU A 1 200 ? 21.198 6.077 26.092 1.00 83.00 200 LEU A N 1
ATOM 1584 C CA . LEU A 1 200 ? 21.800 4.955 26.818 1.00 83.00 200 LEU A CA 1
ATOM 1585 C C . LEU A 1 200 ? 23.006 4.371 26.071 1.00 83.00 200 LEU A C 1
ATOM 1587 O O . LEU A 1 200 ? 24.035 4.096 26.688 1.00 83.00 200 LEU A O 1
ATOM 1591 N N . ARG A 1 201 ? 22.929 4.242 24.740 1.00 83.06 201 ARG A N 1
ATOM 1592 C CA . ARG A 1 201 ? 24.053 3.768 23.911 1.00 83.06 201 ARG A CA 1
ATOM 1593 C C . ARG A 1 201 ? 25.196 4.773 23.829 1.00 83.06 201 ARG A C 1
ATOM 1595 O O . ARG A 1 201 ? 26.358 4.384 23.902 1.00 83.06 201 ARG A O 1
ATOM 1602 N N . ALA A 1 202 ? 24.885 6.056 23.665 1.00 85.62 202 ALA A N 1
ATOM 1603 C CA . ALA A 1 202 ? 25.886 7.111 23.530 1.00 85.62 202 ALA A CA 1
ATOM 1604 C C . ALA A 1 202 ? 26.566 7.457 24.864 1.00 85.62 202 ALA A C 1
ATOM 1606 O O . ALA A 1 202 ? 27.702 7.932 24.875 1.00 85.62 202 ALA A O 1
ATOM 1607 N N . LYS A 1 203 ? 25.878 7.245 25.993 1.00 84.38 203 LYS A N 1
ATOM 1608 C CA . LYS A 1 203 ? 26.348 7.587 27.341 1.00 84.38 203 LYS A CA 1
ATOM 1609 C C . LYS A 1 203 ? 26.106 6.421 28.316 1.00 84.38 203 LYS A C 1
ATOM 1611 O O . LYS A 1 203 ? 25.301 6.559 29.237 1.00 84.38 203 LYS A O 1
ATOM 1616 N N . PRO A 1 204 ? 26.848 5.306 28.188 1.00 73.94 204 PRO A N 1
ATOM 1617 C CA . PRO A 1 204 ? 26.610 4.082 28.964 1.00 73.94 204 PRO A CA 1
ATOM 1618 C C . PRO A 1 204 ? 26.841 4.234 30.478 1.00 73.94 204 PRO A C 1
ATOM 1620 O O . PRO A 1 204 ? 26.358 3.421 31.258 1.00 73.94 204 PRO A O 1
ATOM 1623 N N . TYR A 1 205 ? 27.557 5.279 30.910 1.00 79.31 205 TYR A N 1
ATOM 1624 C CA . TYR A 1 205 ? 27.755 5.610 32.330 1.00 79.31 205 TYR A CA 1
ATOM 1625 C C . TYR A 1 205 ? 26.693 6.567 32.898 1.00 79.31 205 TYR A C 1
ATOM 1627 O O . TYR A 1 205 ? 26.722 6.881 34.090 1.00 79.31 205 TYR A O 1
ATOM 1635 N N . GLY A 1 206 ? 25.777 7.072 32.067 1.00 71.44 206 GLY A N 1
ATOM 1636 C CA . GLY A 1 206 ? 24.657 7.878 32.534 1.00 71.44 206 GLY A CA 1
ATOM 1637 C C . GLY A 1 206 ? 23.598 7.004 33.196 1.00 71.44 206 GLY A C 1
ATOM 1638 O O . GLY A 1 206 ? 23.271 5.926 32.709 1.00 71.44 206 GLY A O 1
ATOM 1639 N N . ARG A 1 207 ? 23.065 7.456 34.333 1.00 68.69 207 ARG A N 1
ATOM 1640 C CA . ARG A 1 207 ? 21.986 6.747 35.034 1.00 68.69 207 ARG A CA 1
ATOM 1641 C C . ARG A 1 207 ? 20.676 6.950 34.270 1.00 68.69 207 ARG A C 1
ATOM 1643 O O . ARG A 1 207 ? 20.412 8.071 33.848 1.00 68.69 207 ARG A O 1
ATOM 1650 N N . SER A 1 208 ? 19.833 5.921 34.157 1.00 63.84 208 SER A N 1
ATOM 1651 C CA . SER A 1 208 ? 18.542 5.992 33.442 1.00 63.84 208 SER A CA 1
ATOM 1652 C C . SER A 1 208 ? 17.665 7.165 33.901 1.00 63.84 208 SER A C 1
ATOM 1654 O O . SER A 1 208 ? 17.157 7.914 33.074 1.00 63.84 208 SER A O 1
ATOM 1656 N N . LEU A 1 209 ? 17.640 7.434 35.213 1.00 66.69 209 LEU A N 1
ATOM 1657 C CA . LEU A 1 209 ? 16.986 8.600 35.830 1.00 66.69 209 LEU A CA 1
ATOM 1658 C C . LEU A 1 209 ? 17.410 9.957 35.240 1.00 66.69 209 LEU A C 1
ATOM 1660 O O . LEU A 1 209 ? 16.631 10.902 35.233 1.00 66.69 209 LEU A O 1
ATOM 1664 N N . SER A 1 210 ? 18.652 10.083 34.769 1.00 64.31 210 SER A N 1
ATOM 1665 C CA . SER A 1 210 ? 19.172 11.313 34.160 1.00 64.31 210 SER A CA 1
ATOM 1666 C C . SER A 1 210 ? 18.709 11.503 32.713 1.00 64.31 210 SER A C 1
ATOM 1668 O O . SER A 1 210 ? 18.808 12.610 32.190 1.00 64.31 210 SER A O 1
ATOM 1670 N N . PHE A 1 211 ? 18.243 10.436 32.062 1.00 64.62 211 PHE A N 1
ATOM 1671 C CA . PHE A 1 211 ? 17.804 10.440 30.666 1.00 64.62 211 PHE A CA 1
ATOM 1672 C C . PHE A 1 211 ? 16.284 10.407 30.515 1.00 64.62 211 PHE A C 1
ATOM 1674 O O . PHE A 1 211 ? 15.785 10.898 29.514 1.00 64.62 211 PHE A O 1
ATOM 1681 N N . GLU A 1 212 ? 15.554 9.913 31.516 1.00 63.03 212 GLU A N 1
ATOM 1682 C CA . GLU A 1 212 ? 14.082 9.947 31.568 1.00 63.03 212 GLU A CA 1
ATOM 1683 C C . GLU A 1 212 ? 13.502 11.362 31.769 1.00 63.03 212 GLU A C 1
ATOM 1685 O O . GLU A 1 212 ? 12.309 11.571 31.582 1.00 63.03 212 GLU A O 1
ATOM 1690 N N . ALA A 1 213 ? 14.332 12.337 32.156 1.00 62.22 213 ALA A N 1
ATOM 1691 C CA . ALA A 1 213 ? 13.928 13.728 32.387 1.00 62.22 213 ALA A CA 1
ATOM 1692 C C . ALA A 1 213 ? 14.027 14.637 31.139 1.00 62.22 213 ALA A C 1
ATOM 1694 O O . ALA A 1 213 ? 13.816 15.846 31.262 1.00 62.22 213 ALA A O 1
ATOM 1695 N N . TYR A 1 214 ? 14.406 14.082 29.981 1.00 54.22 214 TYR A N 1
ATOM 1696 C CA . TYR A 1 214 ? 14.598 14.785 28.703 1.00 54.22 214 TYR A CA 1
ATOM 1697 C C . TYR A 1 214 ? 13.456 14.496 27.730 1.00 54.22 214 TYR A C 1
ATOM 1699 O O . TYR A 1 214 ? 13.061 15.443 27.012 1.00 54.22 214 TYR A O 1
#

Foldseek 3Di:
DDDDDDDVVLVLLVVLLVCLLCLVVLLVVLVPDPDDDPVSVVSNVLSPPLLNSLLSLLSPLCNQAPPVQVVVLLVVDQFLLVCLVVLQLLLVVLVVLLVWVLVSLCPDHSDDCVNPNRDDDSSVCSSNPDDPDVVSSVSNSNSNSVVSVVVNVVSCVVCVQRYPPHDSVPPDPVRCVVRSNPRSDCVVVVVLVVQLVVCCVVCVPDDSVVSNVD

Radius of gyration: 21.23 Å; Cα contacts (8 Å, |Δi|>4): 210; chains: 1; bounding box: 51×33×59 Å

Nearest PDB structures (foldseek):
  8bb6-assembly2_B  TM=1.536E-01  e=1.717E+00  Arabidopsis thaliana

Secondary structure (DSSP, 8-state):
-------TTTHHHHHHHHHHHTHHHHHHHHHS-SS--HHHHHHHHHHT-HHHHHHHHHHHHHIIIIIHHHHHHHHH-SSGGGHHHHHHHHHHHHHHHTT--HHHHTT--SS-TTTSPPP--HHHHHHHSPPS-HHHHHHHHHHHHHHHHHHHHHHHHHSTTTSTTSTTTS--HHHHHHHTT--S--HHHHHHHHHHHHHHHH-TTS-HHHHTT-

Sequence (214 aa):
MVTFRGNRFNILFYNATAVYHHHKHIVSFVSSWPDPNGLLKAVKADAHQKVYFAGVRALGIIKKTITGLFFRLLGVEKSVLNMNVHLHQIQLCLERWSKDASSLLAGEALFNGEVVTRHKDAMISSLFEASEDDELDILTQQALEVVCAPILILLQRQAEEQLPGVKFWETTEAEERKSAHVPTTNVVSERDFAVLDNLLRAKPYGRSLSFEAY

pLDDT: mean 88.37, std 11.87, range [28.55, 98.62]

InterPro domains:
  IPR022894 Oligoribonuclease [PTHR11046] (1-212)

Solvent-accessible surface area (backbone atoms only — not comparable to full-atom values): 12025 Å² total; per-residue (Å²): 135,86,77,88,80,73,57,83,85,51,42,62,25,53,48,22,28,52,49,53,60,40,39,70,59,51,52,51,56,52,64,70,49,93,80,62,54,75,66,45,51,48,52,48,54,51,70,68,33,59,69,54,50,13,41,29,39,26,36,20,46,43,25,64,47,44,56,51,47,50,58,49,46,46,74,69,48,67,24,48,71,71,42,28,69,57,53,43,49,50,45,57,51,27,65,46,25,33,76,53,18,62,56,56,61,74,59,57,69,76,58,59,63,87,79,54,71,68,81,87,47,75,50,57,52,57,68,58,50,86,70,96,44,67,67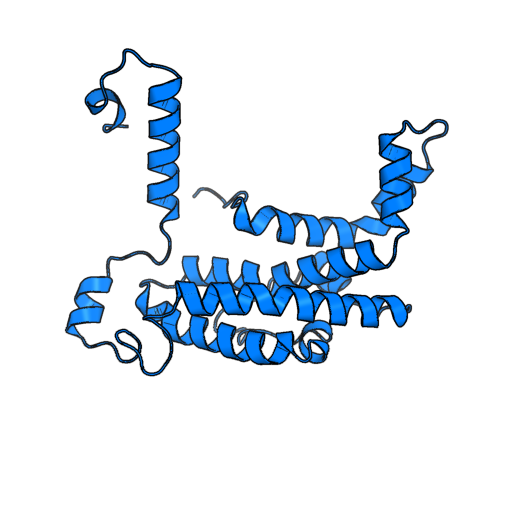,45,53,52,45,19,31,54,38,33,15,62,54,26,44,60,52,37,56,50,46,53,67,76,37,56,52,32,31,89,94,35,81,50,45,75,65,49,74,70,53,50,64,68,34,57,81,37,62,51,62,63,63,66,60,53,51,54,52,51,52,45,53,49,48,47,69,77,36,73,88,60,57,68,77,74,54,76,78,113

Mean predicted aligned error: 7.28 Å

Organism: Branchiostoma lanceolatum (NCBI:txid7740)